Protein AF-0000000086680368 (afdb_homodimer)

Foldseek 3Di:
DPPPPVPVPVPPPPDDDLLQVLLVLLVVLLVLVVVLVVVVCVDPPQVVQVVVQHHDHDGNDPVVVVVVCVLSVLSVCLNVCSNPPPLVVNLVSLQVNLVVVLVVLVVVQVPDDPVCNVVSCVSSVVSNVSSVVSNVSSVPSDPPPPPPPPPPPPPPDD/DPPPPVVVPVVPPPDDDLLQVLLVLLVVLLVLVVVLVVCVCVDPPQVVQVVVQHHDHDGNDPVVVVVVVVLSVLSVVLSVCSNPPDLVVNLVSLQVNLVVVLVVLVVVQVPDDPVCNVVSCVSSVVSNVSSVVSNVSSVPSDPPPPPPPPPPPPPVDD

Secondary structure (DSSP, 8-state):
---------S-------HHHHHHHHHHHHHHHHHHHHHHHTTSTTHHHHHHTTEETTEE--HHHHHHHHHHHHHHHHHHHHHHHS-HHHHHHHHHHHHHHHHHHHHHHHHTS-GGGHHHHHHHHHHHHHHHHHHHHHHHTS-----------------/---------TT------HHHHHHHHHHHHHHHHHHHHHHHTTSTTHHHHHHTTEETTEE--HHHHHHHHHHHHHHHHHHHHHHHS-HHHHHHHHHHHHHHHHHHHHHHHHTS-GGGHHHHHHHHHHHHHHHHHHHHHHHSS-----------------

InterPro domains:
  IPR046289 Protein of unknown function DUF6326 [PF19851] (22-133)

Radius of gyration: 25.2 Å; Cα contacts (8 Å, |Δi|>4): 256; chains: 2; bounding box: 55×84×65 Å

pLDDT: mean 82.51, std 19.31, range [29.98, 98.31]

Nearest PDB structures (foldseek):
  8e0m-assembly4_L  TM=6.093E-01  e=6.610E+00  synthetic construct
  6b2z-assembly1_a  TM=3.123E-01  e=4.628E+00  Saccharomyces cerevisiae S288C
  8e0m-assembly4_L  TM=6.073E-01  e=6.291E+00  synthetic construct
  6b2z-assembly1_a  TM=3.124E-01  e=3.387E+00  Saccharomyces cerevisiae S288C

Sequence (316 aa):
MTIRTNTPSLLDNPPIPVQAKLAAAWTSFMFLYIYVDHFHLYKPGVIDNILAGVVFEFDISPTLLTMMLASVAIPALMVMLSMTLPARVNRTTNLVVALLYIPYSVVNAAGASWEWAFFYGLSIGIEVLLLAFILRSAWKWPRTPAVPAGTATTDRRQMTIRTNTPSLLDNPPIPVQAKLAAAWTSFMFLYIYVDHFHLYKPGVIDNILAGVVFEFDISPTLLTMMLASVAIPALMVMLSMTLPARVNRTTNLVVALLYIPYSVVNAAGASWEWAFFYGLSIGIEVLLLAFILRSAWKWPRTPAVPAGTATTDRRQ

Organism: NCBI:txid175570

Structure (mmCIF, N/CA/C/O backbone):
data_AF-0000000086680368-model_v1
#
loop_
_entity.id
_entity.type
_entity.pdbx_description
1 polymer 'Uncharacterized protein'
#
loop_
_atom_site.group_PDB
_atom_site.id
_atom_site.type_symbol
_atom_site.label_atom_id
_atom_site.label_alt_id
_atom_site.label_comp_id
_atom_site.label_asym_id
_atom_site.label_entity_id
_atom_site.label_seq_id
_atom_site.pdbx_PDB_ins_code
_atom_site.Cartn_x
_atom_site.Cartn_y
_atom_site.Cartn_z
_atom_site.occupancy
_atom_site.B_iso_or_equiv
_atom_site.auth_seq_id
_atom_site.auth_comp_id
_atom_site.auth_asym_id
_atom_site.auth_atom_id
_atom_site.pdbx_PDB_model_num
ATOM 1 N N . MET A 1 1 ? 2.867 58.25 -5.352 1 35.72 1 MET A N 1
ATOM 2 C CA . MET A 1 1 ? 3.166 57.219 -4.367 1 35.72 1 MET A CA 1
ATOM 3 C C . MET A 1 1 ? 2.373 55.969 -4.652 1 35.72 1 MET A C 1
ATOM 5 O O . MET A 1 1 ? 1.165 55.906 -4.414 1 35.72 1 MET A O 1
ATOM 9 N N . THR A 1 2 ? 2.584 55.188 -5.754 1 42.09 2 THR A N 1
ATOM 10 C CA . THR A 1 2 ? 1.906 53.969 -6.199 1 42.09 2 THR A CA 1
ATOM 11 C C . THR A 1 2 ? 2.025 52.875 -5.148 1 42.09 2 THR A C 1
ATOM 13 O O . THR A 1 2 ? 3.131 52.5 -4.75 1 42.09 2 THR A O 1
ATOM 16 N N . ILE A 1 3 ? 1.101 52.812 -4.184 1 46.31 3 ILE A N 1
ATOM 17 C CA . ILE A 1 3 ? 1.021 51.688 -3.242 1 46.31 3 ILE A CA 1
ATOM 18 C C . ILE A 1 3 ? 1.234 50.375 -3.982 1 46.31 3 ILE A C 1
ATOM 20 O O . ILE A 1 3 ? 0.458 50.031 -4.875 1 46.31 3 ILE A O 1
ATOM 24 N N . ARG A 1 4 ? 2.426 50.031 -4.34 1 44.75 4 ARG A N 1
ATOM 25 C CA . ARG A 1 4 ? 2.68 48.688 -4.82 1 44.75 4 ARG A CA 1
ATOM 26 C C . ARG A 1 4 ? 2.057 47.656 -3.889 1 44.75 4 ARG A C 1
ATOM 28 O O . ARG A 1 4 ? 2.461 47.531 -2.73 1 44.75 4 ARG A O 1
ATOM 35 N N . THR A 1 5 ? 0.692 47.594 -3.861 1 46.81 5 THR A N 1
ATOM 36 C CA . THR A 1 5 ? 0.116 46.406 -3.213 1 46.81 5 THR A CA 1
ATOM 37 C C . THR A 1 5 ? 0.814 45.156 -3.678 1 46.81 5 THR A C 1
ATOM 39 O O . THR A 1 5 ? 0.773 44.812 -4.863 1 46.81 5 THR A O 1
ATOM 42 N N . ASN A 1 6 ? 2.064 44.969 -3.27 1 43.78 6 ASN A N 1
ATOM 43 C CA . ASN A 1 6 ? 2.664 43.656 -3.496 1 43.78 6 ASN A CA 1
ATOM 44 C C . ASN A 1 6 ? 1.635 42.531 -3.365 1 43.78 6 ASN A C 1
ATOM 46 O O . ASN A 1 6 ? 1.15 42.25 -2.268 1 43.78 6 ASN A O 1
ATOM 50 N N . THR A 1 7 ? 0.602 42.438 -4.238 1 47.25 7 THR A N 1
ATOM 51 C CA . THR A 1 7 ? -0.269 41.281 -4.352 1 47.25 7 THR A CA 1
ATOM 52 C C . THR A 1 7 ? 0.482 40 -3.979 1 47.25 7 THR A C 1
ATOM 54 O O . THR A 1 7 ? 1.534 39.719 -4.547 1 47.25 7 THR A O 1
ATOM 57 N N . PRO A 1 8 ? 0.411 39.625 -2.689 1 48.53 8 PRO A N 1
ATOM 58 C CA . PRO A 1 8 ? 1.03 38.312 -2.463 1 48.53 8 PRO A CA 1
ATOM 59 C C . PRO A 1 8 ? 0.964 37.406 -3.691 1 48.53 8 PRO A C 1
ATOM 61 O O . PRO A 1 8 ? -0.031 37.406 -4.422 1 48.53 8 PRO A O 1
ATOM 64 N N . SER A 1 9 ? 1.826 37.406 -4.582 1 46.41 9 SER A N 1
ATOM 65 C CA . SER A 1 9 ? 1.834 36.438 -5.68 1 46.41 9 SER A CA 1
ATOM 66 C C . SER A 1 9 ? 1.054 35.188 -5.32 1 46.41 9 SER A C 1
ATOM 68 O O . SER A 1 9 ? 1.233 34.625 -4.234 1 46.41 9 SER A O 1
ATOM 70 N N . LEU A 1 10 ? -0.204 35.062 -5.57 1 46.62 10 LEU A N 1
ATOM 71 C CA . LEU A 1 10 ? -1.208 34 -5.434 1 46.62 10 LEU A CA 1
ATOM 72 C C . LEU A 1 10 ? -0.558 32.625 -5.457 1 46.62 10 LEU A C 1
ATOM 74 O O . LEU A 1 10 ? -1.09 31.688 -4.883 1 46.62 10 LEU A O 1
ATOM 78 N N . LEU A 1 11 ? 0.396 32.469 -6.445 1 47.97 11 LEU A N 1
ATOM 79 C CA . LEU A 1 11 ? 0.995 31.156 -6.465 1 47.97 11 LEU A CA 1
ATOM 80 C C . LEU A 1 11 ? 1.809 30.906 -5.199 1 47.97 11 LEU A C 1
ATOM 82 O O . LEU A 1 11 ? 3.041 30.859 -5.246 1 47.97 11 LEU A O 1
ATOM 86 N N . ASP A 1 12 ? 1.795 31.547 -4.184 1 52.09 12 ASP A N 1
ATOM 87 C CA . ASP A 1 12 ? 2.465 31.328 -2.906 1 52.09 12 ASP A CA 1
ATOM 88 C C . ASP A 1 12 ? 2.396 29.859 -2.504 1 52.09 12 ASP A C 1
ATOM 90 O O . ASP A 1 12 ? 1.308 29.312 -2.299 1 52.09 12 ASP A O 1
ATOM 94 N N . ASN A 1 13 ? 3.158 28.891 -3.25 1 59.72 13 ASN A N 1
ATOM 95 C CA . ASN A 1 13 ? 3.33 27.469 -3.029 1 59.72 13 ASN A CA 1
ATOM 96 C C . ASN A 1 13 ? 3.695 27.156 -1.579 1 59.72 13 ASN A C 1
ATOM 98 O O . ASN A 1 13 ? 4.852 27.312 -1.181 1 59.72 13 ASN A O 1
ATOM 102 N N . PRO A 1 14 ? 2.646 27.109 -0.687 1 67.81 14 PRO A N 1
ATOM 103 C CA . PRO A 1 14 ? 3.008 26.703 0.675 1 67.81 14 PRO A CA 1
ATOM 104 C C . PRO A 1 14 ? 3.973 25.531 0.705 1 67.81 14 PRO A C 1
ATOM 106 O O . PRO A 1 14 ? 3.939 24.672 -0.186 1 67.81 14 PRO A O 1
ATOM 109 N N . PRO A 1 15 ? 5.02 25.75 1.469 1 79.62 15 PRO A N 1
ATOM 110 C CA . PRO A 1 15 ? 5.961 24.641 1.57 1 79.62 15 PRO A CA 1
ATOM 111 C C . PRO A 1 15 ? 5.27 23.297 1.806 1 79.62 15 PRO A C 1
ATOM 113 O O . PRO A 1 15 ? 4.242 23.234 2.488 1 79.62 15 PRO A O 1
ATOM 116 N N . ILE A 1 16 ? 5.723 22.328 1.061 1 85.5 16 ILE A N 1
ATOM 117 C CA . ILE A 1 16 ? 5.191 20.969 1.205 1 85.5 16 ILE A CA 1
ATOM 118 C C . ILE A 1 16 ? 5.727 20.344 2.49 1 85.5 16 ILE A C 1
ATOM 120 O O . ILE A 1 16 ? 6.938 20.312 2.713 1 85.5 16 ILE A O 1
ATOM 124 N N . PRO A 1 17 ? 4.848 19.906 3.346 1 89.94 17 PRO A N 1
ATOM 125 C CA . PRO A 1 17 ? 5.305 19.25 4.57 1 89.94 17 PRO A CA 1
ATOM 126 C C . PRO A 1 17 ? 6.191 18.031 4.285 1 89.94 17 PRO A C 1
ATOM 128 O O . PRO A 1 17 ? 5.977 17.328 3.301 1 89.94 17 PRO A O 1
ATOM 131 N N . VAL A 1 18 ? 7.203 17.781 5.137 1 91.5 18 VAL A N 1
ATOM 132 C CA . VAL A 1 18 ? 8.117 16.656 4.988 1 91.5 18 VAL A CA 1
ATOM 133 C C . VAL A 1 18 ? 7.324 15.352 4.977 1 91.5 18 VAL A C 1
ATOM 135 O O . VAL A 1 18 ? 7.664 14.414 4.246 1 91.5 18 VAL A O 1
ATOM 138 N N . GLN A 1 19 ? 6.223 15.195 5.727 1 93.81 19 GLN A N 1
ATOM 139 C CA . GLN A 1 19 ? 5.367 14.023 5.789 1 93.81 19 GLN A CA 1
ATOM 140 C C . GLN A 1 19 ? 4.805 13.672 4.414 1 93.81 19 GLN A C 1
ATOM 142 O O . GLN A 1 19 ? 4.762 12.5 4.031 1 93.81 19 GLN A O 1
ATOM 147 N N . ALA A 1 20 ? 4.398 14.727 3.711 1 92.94 20 ALA A N 1
ATOM 148 C CA . ALA A 1 20 ? 3.848 14.523 2.375 1 92.94 20 ALA A CA 1
ATOM 149 C C . ALA A 1 20 ? 4.926 14.047 1.403 1 92.94 20 ALA A C 1
ATOM 151 O O . ALA A 1 20 ? 4.668 13.211 0.536 1 92.94 20 ALA A O 1
ATOM 152 N N . LYS A 1 21 ? 6.094 14.594 1.562 1 94.25 21 LYS A N 1
ATOM 153 C CA . LYS A 1 21 ? 7.211 14.164 0.725 1 94.25 21 LYS A CA 1
ATOM 154 C C . LYS A 1 21 ? 7.551 12.703 0.974 1 94.25 21 LYS A C 1
ATOM 156 O O . LYS A 1 21 ? 7.766 11.938 0.029 1 94.25 21 LYS A O 1
ATOM 161 N N . LEU A 1 22 ? 7.566 12.367 2.236 1 96.38 22 LEU A N 1
ATOM 162 C CA . LEU A 1 22 ? 7.875 10.992 2.604 1 96.38 22 LEU A CA 1
ATOM 163 C C . LEU A 1 22 ? 6.793 10.039 2.096 1 96.38 22 LEU A C 1
ATOM 165 O O . LEU A 1 22 ? 7.102 8.992 1.521 1 96.38 22 LEU A O 1
ATOM 169 N N . ALA A 1 23 ? 5.531 10.406 2.281 1 96.69 23 ALA A N 1
ATOM 170 C CA . ALA A 1 23 ? 4.422 9.586 1.797 1 96.69 23 ALA A CA 1
ATOM 171 C C . ALA A 1 23 ? 4.496 9.406 0.283 1 96.69 23 ALA A C 1
ATOM 173 O O . ALA A 1 23 ? 4.281 8.305 -0.227 1 96.69 23 ALA A O 1
ATOM 174 N N . ALA A 1 24 ? 4.836 10.461 -0.408 1 96.56 24 ALA A N 1
ATOM 175 C CA . ALA A 1 24 ? 4.945 10.406 -1.863 1 96.56 24 ALA A CA 1
ATOM 176 C C . ALA A 1 24 ? 6.102 9.508 -2.289 1 96.56 24 ALA A C 1
ATOM 178 O O . ALA A 1 24 ? 5.988 8.758 -3.264 1 96.56 24 ALA A O 1
ATOM 179 N N . ALA A 1 25 ? 7.16 9.602 -1.567 1 97.31 25 ALA A N 1
ATOM 180 C CA . ALA A 1 25 ? 8.32 8.773 -1.884 1 97.31 25 ALA A CA 1
ATOM 181 C C . ALA A 1 25 ? 8.008 7.293 -1.69 1 97.31 25 ALA A C 1
ATOM 183 O O . ALA A 1 25 ? 8.336 6.465 -2.547 1 97.31 25 ALA A O 1
ATOM 184 N N . TRP A 1 26 ? 7.406 6.965 -0.574 1 97.94 26 TRP A N 1
ATOM 185 C CA . TRP A 1 26 ? 7.008 5.582 -0.341 1 97.94 26 TRP A CA 1
ATOM 186 C C . TRP A 1 26 ? 6.008 5.117 -1.395 1 97.94 26 TRP A C 1
ATOM 188 O O . TRP A 1 26 ? 6.027 3.955 -1.808 1 97.94 26 TRP A O 1
ATOM 198 N N . THR A 1 27 ? 5.105 6.008 -1.792 1 97.75 27 THR A N 1
ATOM 199 C CA . THR A 1 27 ? 4.152 5.676 -2.846 1 97.75 27 THR A CA 1
ATOM 200 C C . THR A 1 27 ? 4.879 5.344 -4.145 1 97.75 27 THR A C 1
ATOM 202 O O . THR A 1 27 ? 4.578 4.34 -4.793 1 97.75 27 THR A O 1
ATOM 205 N N . SER A 1 28 ? 5.809 6.152 -4.496 1 97.44 28 SER A N 1
ATOM 206 C CA . SER A 1 28 ? 6.609 5.895 -5.688 1 97.44 28 SER A CA 1
ATOM 207 C C . SER A 1 28 ? 7.355 4.57 -5.574 1 97.44 28 SER A C 1
ATOM 209 O O . SER A 1 28 ? 7.395 3.789 -6.531 1 97.44 28 SER A O 1
ATOM 211 N N . PHE A 1 29 ? 7.941 4.379 -4.426 1 97.19 29 PHE A N 1
ATOM 212 C CA . PHE A 1 29 ? 8.664 3.139 -4.16 1 97.19 29 PHE A CA 1
ATOM 213 C C . PHE A 1 29 ? 7.758 1.93 -4.379 1 97.19 29 PHE A C 1
ATOM 215 O O . PHE A 1 29 ? 8.148 0.969 -5.043 1 97.19 29 PHE A O 1
ATOM 222 N N . MET A 1 30 ? 6.539 1.979 -3.926 1 97.44 30 MET A N 1
ATOM 223 C CA . MET A 1 30 ? 5.605 0.858 -4.016 1 97.44 30 MET A CA 1
ATOM 224 C C . MET A 1 30 ? 5.164 0.631 -5.457 1 97.44 30 MET A C 1
ATOM 226 O O . MET A 1 30 ? 5.012 -0.513 -5.891 1 97.44 30 MET A O 1
ATOM 230 N N . PHE A 1 31 ? 4.918 1.724 -6.199 1 95.81 31 PHE A N 1
ATOM 231 C CA . PHE A 1 31 ? 4.562 1.562 -7.605 1 95.81 31 PHE A CA 1
ATOM 232 C C . PHE A 1 31 ? 5.672 0.846 -8.367 1 95.81 31 PHE A C 1
ATOM 234 O O . PHE A 1 31 ? 5.402 -0.058 -9.164 1 95.81 31 PHE A O 1
ATOM 241 N N . LEU A 1 32 ? 6.871 1.297 -8.117 1 94.25 32 LEU A N 1
ATOM 242 C CA . LEU A 1 32 ? 8 0.658 -8.789 1 94.25 32 LEU A CA 1
ATOM 243 C C . LEU A 1 32 ? 8.117 -0.805 -8.375 1 94.25 32 LEU A C 1
ATOM 245 O O . LEU A 1 32 ? 8.312 -1.681 -9.219 1 94.25 32 LEU A O 1
ATOM 249 N N . TYR A 1 33 ? 7.957 -1.073 -7.047 1 94.44 33 TYR A N 1
ATOM 250 C CA . TYR A 1 33 ? 8.07 -2.424 -6.504 1 94.44 33 TYR A CA 1
ATOM 251 C C . TYR A 1 33 ? 7.027 -3.348 -7.121 1 94.44 33 TYR A C 1
ATOM 253 O O . TYR A 1 33 ? 7.344 -4.469 -7.523 1 94.44 33 TYR A O 1
ATOM 261 N N . ILE A 1 34 ? 5.867 -2.871 -7.285 1 94.69 34 ILE A N 1
ATOM 262 C CA . ILE A 1 34 ? 4.773 -3.639 -7.867 1 94.69 34 ILE A CA 1
ATOM 263 C C . ILE A 1 34 ? 5.09 -3.961 -9.328 1 94.69 34 ILE A C 1
ATOM 265 O O . ILE A 1 34 ? 4.91 -5.098 -9.773 1 94.69 34 ILE A O 1
ATOM 269 N N . TYR A 1 35 ? 5.609 -3.014 -10.07 1 93.06 35 TYR A N 1
ATOM 270 C CA . TYR A 1 35 ? 5.895 -3.225 -11.484 1 93.06 35 TYR A CA 1
ATOM 271 C C . TYR A 1 35 ? 7.074 -4.168 -11.664 1 93.06 35 TYR A C 1
ATOM 273 O O . TYR A 1 35 ? 7.094 -4.977 -12.602 1 93.06 35 TYR A O 1
ATOM 281 N N . VAL A 1 36 ? 7.98 -4.047 -10.836 1 91.19 36 VAL A N 1
ATOM 282 C CA . VAL A 1 36 ? 9.125 -4.953 -10.922 1 91.19 36 VAL A CA 1
ATOM 283 C C . VAL A 1 36 ? 8.664 -6.391 -10.688 1 91.19 36 VAL A C 1
ATOM 285 O O . VAL A 1 36 ? 9.055 -7.297 -11.43 1 91.19 36 VAL A O 1
ATOM 288 N N . ASP A 1 37 ? 7.867 -6.637 -9.68 1 91.88 37 ASP A N 1
ATOM 289 C CA . ASP A 1 37 ? 7.336 -7.973 -9.414 1 91.88 37 ASP A CA 1
ATOM 290 C C . ASP A 1 37 ? 6.461 -8.453 -10.562 1 91.88 37 ASP A C 1
ATOM 292 O O . ASP A 1 37 ? 6.469 -9.641 -10.906 1 91.88 37 ASP A O 1
ATOM 296 N N . HIS A 1 38 ? 5.723 -7.551 -11.109 1 92.31 38 HIS A N 1
ATOM 297 C CA . HIS A 1 38 ? 4.879 -7.887 -12.25 1 92.31 38 HIS A CA 1
ATOM 298 C C . HIS A 1 38 ? 5.715 -8.344 -13.438 1 92.31 38 HIS A C 1
ATOM 300 O O . HIS A 1 38 ? 5.449 -9.398 -14.023 1 92.31 38 HIS A O 1
ATOM 306 N N . PHE A 1 39 ? 6.766 -7.609 -13.797 1 90.69 39 PHE A N 1
ATOM 307 C CA . PHE A 1 39 ? 7.598 -7.945 -14.945 1 90.69 39 PHE A CA 1
ATOM 308 C C . PHE A 1 39 ? 8.43 -9.195 -14.664 1 90.69 39 PHE A C 1
ATOM 310 O O . PHE A 1 39 ? 8.781 -9.93 -15.586 1 90.69 39 PHE A O 1
ATOM 317 N N . HIS A 1 40 ? 8.703 -9.422 -13.398 1 88.69 40 HIS A N 1
ATOM 318 C CA . HIS A 1 40 ? 9.422 -10.633 -13.016 1 88.69 40 HIS A CA 1
ATOM 319 C C . HIS A 1 40 ? 8.672 -11.883 -13.461 1 88.69 40 HIS A C 1
ATOM 321 O O . HIS A 1 40 ? 9.289 -12.883 -13.836 1 88.69 40 HIS A O 1
ATOM 327 N N . LEU A 1 41 ? 7.375 -11.82 -13.5 1 89.5 41 LEU A N 1
ATOM 328 C CA . LEU A 1 41 ? 6.551 -12.953 -13.898 1 89.5 41 LEU A CA 1
ATOM 329 C C . LEU A 1 41 ? 6.77 -13.297 -15.375 1 89.5 41 LEU A C 1
ATOM 331 O O . LEU A 1 41 ? 6.531 -14.43 -15.789 1 89.5 41 LEU A O 1
ATOM 335 N N . TYR A 1 42 ? 7.254 -12.352 -16.172 1 90.19 42 TYR A N 1
ATOM 336 C CA . TYR A 1 42 ? 7.449 -12.555 -17.594 1 90.19 42 TYR A CA 1
ATOM 337 C C . TYR A 1 42 ? 8.789 -13.234 -17.875 1 90.19 42 TYR A C 1
ATOM 339 O O . TYR A 1 42 ? 9.055 -13.664 -19 1 90.19 42 TYR A O 1
ATOM 347 N N . LYS A 1 43 ? 9.602 -13.336 -16.922 1 88.5 43 LYS A N 1
ATOM 348 C CA . LYS A 1 43 ? 10.914 -13.945 -17.109 1 88.5 43 LYS A CA 1
ATOM 349 C C . LYS A 1 43 ? 10.781 -15.43 -17.422 1 88.5 43 LYS A C 1
ATOM 351 O O . LYS A 1 43 ? 9.922 -16.109 -16.859 1 88.5 43 LYS A O 1
ATOM 356 N N . PRO A 1 44 ? 11.711 -15.906 -18.219 1 89.44 44 PRO A N 1
ATOM 357 C CA . PRO A 1 44 ? 11.656 -17.328 -18.562 1 89.44 44 PRO A CA 1
ATOM 358 C C . PRO A 1 44 ? 11.797 -18.234 -17.344 1 89.44 44 PRO A C 1
ATOM 360 O O . PRO A 1 44 ? 12.656 -18.016 -16.5 1 89.44 44 PRO A O 1
ATOM 363 N N . GLY A 1 45 ? 10.875 -19.203 -17.219 1 89.25 45 GLY A N 1
ATOM 364 C CA . GLY A 1 45 ? 10.969 -20.219 -16.188 1 89.25 45 GLY A CA 1
ATOM 365 C C . GLY A 1 45 ? 10.195 -19.859 -14.93 1 89.25 45 GLY A C 1
ATOM 366 O O . GLY A 1 45 ? 9.938 -20.719 -14.086 1 89.25 45 GLY A O 1
ATOM 367 N N . VAL A 1 46 ? 9.812 -18.625 -14.828 1 87.81 46 VAL A N 1
ATOM 368 C CA . VAL A 1 46 ? 9.195 -18.172 -13.586 1 87.81 46 VAL A CA 1
ATOM 369 C C . VAL A 1 46 ? 7.812 -18.812 -13.438 1 87.81 46 VAL A C 1
ATOM 371 O O . VAL A 1 46 ? 7.496 -19.391 -12.391 1 87.81 46 VAL A O 1
ATOM 374 N N . ILE A 1 47 ? 7.008 -18.766 -14.43 1 89.56 47 ILE A N 1
ATOM 375 C CA . ILE A 1 47 ? 5.656 -19.312 -14.367 1 89.56 47 ILE A CA 1
ATOM 376 C C . ILE A 1 47 ? 5.719 -20.828 -14.211 1 89.56 47 ILE A C 1
ATOM 378 O O . ILE A 1 47 ? 4.953 -21.406 -13.438 1 89.56 47 ILE A O 1
ATOM 382 N N . ASP A 1 48 ? 6.645 -21.516 -14.922 1 90.56 48 ASP A N 1
ATOM 383 C CA . ASP A 1 48 ? 6.84 -22.953 -14.781 1 90.56 48 ASP A CA 1
ATOM 384 C C . ASP A 1 48 ? 7.195 -23.312 -13.344 1 90.56 48 ASP A C 1
ATOM 386 O O . ASP A 1 48 ? 6.695 -24.312 -12.812 1 90.56 48 ASP A O 1
ATOM 390 N N . ASN A 1 49 ? 8.086 -22.5 -12.781 1 90.25 49 ASN A N 1
ATOM 391 C CA . ASN A 1 49 ? 8.461 -22.719 -11.391 1 90.25 49 ASN A CA 1
ATOM 392 C C . ASN A 1 49 ? 7.273 -22.562 -10.453 1 90.25 49 ASN A C 1
ATOM 394 O O . ASN A 1 49 ? 7.098 -23.359 -9.531 1 90.25 49 ASN A O 1
ATOM 398 N N . ILE A 1 50 ? 6.469 -21.594 -10.68 1 89.5 50 ILE A N 1
ATOM 399 C CA . ILE A 1 50 ? 5.285 -21.375 -9.859 1 89.5 50 ILE A CA 1
ATOM 400 C C . ILE A 1 50 ? 4.336 -22.562 -9.992 1 89.5 50 ILE A C 1
ATOM 402 O O . ILE A 1 50 ? 3.799 -23.047 -8.992 1 89.5 50 ILE A O 1
ATOM 406 N N . LEU A 1 51 ? 4.168 -23.094 -11.203 1 89.31 51 LEU A N 1
ATOM 407 C CA . LEU A 1 51 ? 3.312 -24.25 -11.453 1 89.31 51 LEU A CA 1
ATOM 408 C C . LEU A 1 51 ? 3.855 -25.484 -10.742 1 89.31 51 LEU A C 1
ATOM 410 O O . LEU A 1 51 ? 3.086 -26.328 -10.289 1 89.31 51 LEU A O 1
ATOM 414 N N . ALA A 1 52 ? 5.164 -25.516 -10.602 1 89.69 52 ALA A N 1
ATOM 415 C CA . ALA A 1 52 ? 5.82 -26.625 -9.914 1 89.69 52 ALA A CA 1
ATOM 416 C C . ALA A 1 52 ? 5.84 -26.406 -8.406 1 89.69 52 ALA A C 1
ATOM 418 O O . ALA A 1 52 ? 6.336 -27.25 -7.652 1 89.69 52 ALA A O 1
ATOM 419 N N . GLY A 1 53 ? 5.367 -25.203 -7.957 1 87.88 53 GLY A N 1
ATOM 420 C CA . GLY A 1 53 ? 5.293 -24.891 -6.535 1 87.88 53 GLY A CA 1
ATOM 421 C C . GLY A 1 53 ? 6.57 -24.297 -5.98 1 87.88 53 GLY A C 1
ATOM 422 O O . GLY A 1 53 ? 6.918 -24.531 -4.82 1 87.88 53 GLY A O 1
ATOM 423 N N . VAL A 1 54 ? 7.266 -23.719 -6.875 1 87.94 54 VAL A N 1
ATOM 424 C CA . VAL A 1 54 ? 8.555 -23.172 -6.465 1 87.94 54 VAL A CA 1
ATOM 425 C C . VAL A 1 54 ? 8.617 -21.688 -6.809 1 87.94 54 VAL A C 1
ATOM 427 O O . VAL A 1 54 ? 8.141 -21.266 -7.867 1 87.94 54 VAL A O 1
ATOM 430 N N . VAL A 1 55 ? 9.109 -20.969 -5.84 1 82 55 VAL A N 1
ATOM 431 C CA . VAL A 1 55 ? 9.406 -19.562 -6.062 1 82 55 VAL A CA 1
ATOM 432 C C . VAL A 1 55 ? 10.852 -19.266 -5.668 1 82 55 VAL A C 1
ATOM 434 O O . VAL A 1 55 ? 11.258 -19.531 -4.535 1 82 55 VAL A O 1
ATOM 437 N N . PHE A 1 56 ? 11.539 -18.719 -6.707 1 77.19 56 PHE A N 1
ATOM 438 C CA . PHE A 1 56 ? 12.977 -18.547 -6.547 1 77.19 56 PHE A CA 1
ATOM 439 C C . PHE A 1 56 ? 13.656 -19.875 -6.277 1 77.19 56 PHE A C 1
ATOM 441 O O . PHE A 1 56 ? 13.656 -20.766 -7.133 1 77.19 56 PHE A O 1
ATOM 448 N N . GLU A 1 57 ? 14.078 -20.141 -5.016 1 77.44 57 GLU A N 1
ATOM 449 C CA . GLU A 1 57 ? 14.75 -21.391 -4.656 1 77.44 57 GLU A CA 1
ATOM 450 C C . GLU A 1 57 ? 14.016 -22.094 -3.52 1 77.44 57 GLU A C 1
ATOM 452 O O . GLU A 1 57 ? 14.539 -23.047 -2.941 1 77.44 57 GLU A O 1
ATOM 457 N N . PHE A 1 58 ? 12.766 -21.609 -3.381 1 85.06 58 PHE A N 1
ATOM 458 C CA . PHE A 1 58 ? 12.055 -22.141 -2.223 1 85.06 58 PHE A CA 1
ATOM 459 C C . PHE A 1 58 ? 10.742 -22.781 -2.641 1 85.06 58 PHE A C 1
ATOM 461 O O . PHE A 1 58 ? 10.102 -22.328 -3.592 1 85.06 58 PHE A O 1
ATOM 468 N N . ASP A 1 59 ? 10.352 -23.828 -1.864 1 90.81 59 ASP A N 1
ATOM 469 C CA . ASP A 1 59 ? 9.016 -24.375 -2.039 1 90.81 59 ASP A CA 1
ATOM 470 C C . ASP A 1 59 ? 7.945 -23.406 -1.535 1 90.81 59 ASP A C 1
ATOM 472 O O . ASP A 1 59 ? 8.078 -22.828 -0.45 1 90.81 59 ASP A O 1
ATOM 476 N N . ILE A 1 60 ? 6.961 -23.25 -2.326 1 89.62 60 ILE A N 1
ATOM 477 C CA . ILE A 1 60 ? 5.863 -22.359 -1.945 1 89.62 60 ILE A CA 1
ATOM 478 C C . ILE A 1 60 ? 5.148 -22.922 -0.72 1 89.62 60 ILE A C 1
ATOM 480 O O . ILE A 1 60 ? 4.793 -24.109 -0.689 1 89.62 60 ILE A O 1
ATOM 484 N N . SER A 1 61 ? 5.055 -22.125 0.316 1 90.25 61 SER A N 1
ATOM 485 C CA . SER A 1 61 ? 4.379 -22.453 1.565 1 90.25 61 SER A CA 1
ATOM 486 C C . SER A 1 61 ? 3.656 -21.25 2.141 1 90.25 61 SER A C 1
ATOM 488 O O . SER A 1 61 ? 3.963 -20.109 1.782 1 90.25 61 SER A O 1
ATOM 490 N N . PRO A 1 62 ? 2.701 -21.484 2.986 1 89.12 62 PRO A N 1
ATOM 491 C CA . PRO A 1 62 ? 2.025 -20.359 3.633 1 89.12 62 PRO A CA 1
ATOM 492 C C . PRO A 1 62 ? 2.988 -19.438 4.391 1 89.12 62 PRO A C 1
ATOM 494 O O . PRO A 1 62 ? 2.82 -18.219 4.391 1 89.12 62 PRO A O 1
ATOM 497 N N . THR A 1 63 ? 3.924 -20.078 4.965 1 90.56 63 THR A N 1
ATOM 498 C CA . THR A 1 63 ? 4.902 -19.297 5.719 1 90.56 63 THR A CA 1
ATOM 499 C C . THR A 1 63 ? 5.703 -18.391 4.793 1 90.56 63 THR A C 1
ATOM 501 O O . THR A 1 63 ? 5.895 -17.203 5.086 1 90.56 63 THR A O 1
ATOM 504 N N . LEU A 1 64 ? 6.109 -18.953 3.693 1 91.19 64 LEU A N 1
ATOM 505 C CA . LEU A 1 64 ? 6.891 -18.172 2.738 1 91.19 64 LEU A CA 1
ATOM 506 C C . LEU A 1 64 ? 6.078 -17 2.209 1 91.19 64 LEU A C 1
ATOM 508 O O . LEU A 1 64 ? 6.559 -15.867 2.203 1 91.19 64 LEU A O 1
ATOM 512 N N . LEU A 1 65 ? 4.875 -17.25 1.789 1 92 65 LEU A N 1
ATOM 513 C CA . LEU A 1 65 ? 4.035 -16.188 1.235 1 92 65 LEU A CA 1
ATOM 514 C C . LEU A 1 65 ? 3.695 -15.156 2.301 1 92 65 LEU A C 1
ATOM 516 O O . LEU A 1 65 ? 3.588 -13.961 2.002 1 92 65 LEU A O 1
ATOM 520 N N . THR A 1 66 ? 3.561 -15.586 3.547 1 92.44 66 THR A N 1
ATOM 521 C CA . THR A 1 66 ? 3.299 -14.664 4.645 1 92.44 66 THR A CA 1
ATOM 522 C C . THR A 1 66 ? 4.492 -13.734 4.863 1 92.44 66 THR A C 1
ATOM 524 O O . THR A 1 66 ? 4.324 -12.531 5.059 1 92.44 66 THR A O 1
ATOM 527 N N . MET A 1 67 ? 5.633 -14.297 4.777 1 92.62 67 MET A N 1
ATOM 528 C CA . MET A 1 67 ? 6.84 -13.492 4.949 1 92.62 67 MET A CA 1
ATOM 529 C C . MET A 1 67 ? 6.996 -12.5 3.803 1 92.62 67 MET A C 1
ATOM 531 O O . MET A 1 67 ? 7.414 -11.359 4.012 1 92.62 67 MET A O 1
ATOM 535 N N . MET A 1 68 ? 6.695 -12.906 2.609 1 92.69 68 MET A N 1
ATOM 536 C CA . MET A 1 68 ? 6.758 -12.016 1.452 1 92.69 68 MET A CA 1
ATOM 537 C C . MET A 1 68 ? 5.746 -10.883 1.582 1 92.69 68 MET A C 1
ATOM 539 O O . MET A 1 68 ? 6.07 -9.727 1.326 1 92.69 68 MET A O 1
ATOM 543 N N . LEU A 1 69 ? 4.598 -11.281 2.055 1 94 69 LEU A N 1
ATOM 544 C CA . LEU A 1 69 ? 3.564 -10.266 2.256 1 94 69 LEU A CA 1
ATOM 545 C C . LEU A 1 69 ? 3.979 -9.281 3.344 1 94 69 LEU A C 1
ATOM 547 O O . LEU A 1 69 ? 3.797 -8.07 3.191 1 94 69 LEU A O 1
ATOM 551 N N . ALA A 1 70 ? 4.48 -9.789 4.414 1 94.12 70 ALA A N 1
ATOM 552 C CA . ALA A 1 70 ? 4.938 -8.93 5.508 1 94.12 70 ALA A CA 1
ATOM 553 C C . ALA A 1 70 ? 5.992 -7.941 5.023 1 94.12 70 ALA A C 1
ATOM 555 O O . ALA A 1 70 ? 5.992 -6.777 5.426 1 94.12 70 ALA A O 1
ATOM 556 N N . SER A 1 71 ? 6.832 -8.422 4.176 1 93.75 71 SER A N 1
ATOM 557 C CA . SER A 1 71 ? 7.922 -7.594 3.672 1 93.75 71 SER A CA 1
ATOM 558 C C . SER A 1 71 ? 7.387 -6.406 2.879 1 93.75 71 SER A C 1
ATOM 560 O O . SER A 1 71 ? 7.918 -5.297 2.977 1 93.75 71 SER A O 1
ATOM 562 N N . VAL A 1 72 ? 6.297 -6.609 2.115 1 95 72 VAL A N 1
ATOM 563 C CA . VAL A 1 72 ? 5.793 -5.527 1.273 1 95 72 VAL A CA 1
ATOM 564 C C . VAL A 1 72 ? 4.777 -4.695 2.053 1 95 72 VAL A C 1
ATOM 566 O O . VAL A 1 72 ? 4.477 -3.561 1.676 1 95 72 VAL A O 1
ATOM 569 N N . ALA A 1 73 ? 4.246 -5.266 3.143 1 96.38 73 ALA A N 1
ATOM 570 C CA . ALA A 1 73 ? 3.271 -4.547 3.963 1 96.38 73 ALA A CA 1
ATOM 571 C C . ALA A 1 73 ? 3.914 -3.35 4.652 1 96.38 73 ALA A C 1
ATOM 573 O O . ALA A 1 73 ? 3.27 -2.318 4.848 1 96.38 73 ALA A O 1
ATOM 574 N N . ILE A 1 74 ? 5.141 -3.451 4.941 1 96.81 74 ILE A N 1
ATOM 575 C CA . ILE A 1 74 ? 5.832 -2.41 5.691 1 96.81 74 ILE A CA 1
ATOM 576 C C . ILE A 1 74 ? 5.895 -1.13 4.863 1 96.81 74 ILE A C 1
ATOM 578 O O . ILE A 1 74 ? 5.352 -0.097 5.266 1 96.81 74 ILE A O 1
ATOM 582 N N . PRO A 1 75 ? 6.465 -1.207 3.684 1 97.12 75 PRO A N 1
ATOM 583 C CA . PRO A 1 75 ? 6.473 0.028 2.896 1 97.12 75 PRO A CA 1
ATOM 584 C C . PRO A 1 75 ? 5.07 0.484 2.5 1 97.12 75 PRO A C 1
ATOM 586 O O . PRO A 1 75 ? 4.828 1.685 2.348 1 97.12 75 PRO A O 1
ATOM 589 N N . ALA A 1 76 ? 4.16 -0.417 2.289 1 97.38 76 ALA A N 1
ATOM 590 C CA . ALA A 1 76 ? 2.777 -0.04 1.997 1 97.38 76 ALA A CA 1
ATOM 591 C C . ALA A 1 76 ? 2.189 0.805 3.125 1 97.38 76 ALA A C 1
ATOM 593 O O . ALA A 1 76 ? 1.564 1.837 2.873 1 97.38 76 ALA A O 1
ATOM 594 N N . LEU A 1 77 ? 2.451 0.426 4.348 1 97.88 77 LEU A N 1
ATOM 595 C CA . LEU A 1 77 ? 1.923 1.121 5.516 1 97.88 77 LEU A CA 1
ATOM 596 C C . LEU A 1 77 ? 2.66 2.436 5.746 1 97.88 77 LEU A C 1
ATOM 598 O O . LEU A 1 77 ? 2.119 3.357 6.359 1 97.88 77 LEU A O 1
ATOM 602 N N . MET A 1 78 ? 3.883 2.467 5.289 1 98 78 MET A N 1
ATOM 603 C CA . MET A 1 78 ? 4.68 3.67 5.52 1 98 78 MET A CA 1
ATOM 604 C C . MET A 1 78 ? 4.055 4.875 4.828 1 98 78 MET A C 1
ATOM 606 O O . MET A 1 78 ? 4.262 6.016 5.25 1 98 78 MET A O 1
ATOM 610 N N . VAL A 1 79 ? 3.24 4.668 3.764 1 97.38 79 VAL A N 1
ATOM 611 C CA . VAL A 1 79 ? 2.553 5.766 3.092 1 97.38 79 VAL A CA 1
ATOM 612 C C . VAL A 1 79 ? 1.634 6.48 4.082 1 97.38 79 VAL A C 1
ATOM 614 O O . VAL A 1 79 ? 1.762 7.688 4.293 1 97.38 79 VAL A O 1
ATOM 617 N N . MET A 1 80 ? 0.861 5.742 4.75 1 96.75 80 MET A N 1
ATOM 618 C CA . MET A 1 80 ? -0.058 6.316 5.727 1 96.75 80 MET A CA 1
ATOM 619 C C . MET A 1 80 ? 0.685 6.742 6.988 1 96.75 80 MET A C 1
ATOM 621 O O . MET A 1 80 ? 0.407 7.801 7.555 1 96.75 80 MET A O 1
ATOM 625 N N . LEU A 1 81 ? 1.619 5.93 7.465 1 96.62 81 LEU A N 1
ATOM 626 C CA . LEU A 1 81 ? 2.328 6.215 8.711 1 96.62 81 LEU A CA 1
ATOM 627 C C . LEU A 1 81 ? 3.133 7.504 8.594 1 96.62 81 LEU A C 1
ATOM 629 O O . LEU A 1 81 ? 3.244 8.258 9.562 1 96.62 81 LEU A O 1
ATOM 633 N N . SER A 1 82 ? 3.678 7.797 7.445 1 95.94 82 SER A N 1
ATOM 634 C CA . SER A 1 82 ? 4.441 9.023 7.227 1 95.94 82 SER A CA 1
ATOM 635 C C . SER A 1 82 ? 3.57 10.258 7.418 1 95.94 82 SER A C 1
ATOM 637 O O . SER A 1 82 ? 4.066 11.32 7.797 1 95.94 82 SER A O 1
ATOM 639 N N . MET A 1 83 ? 2.279 10.047 7.215 1 94.75 83 MET A N 1
ATOM 640 C CA . MET A 1 83 ? 1.357 11.18 7.285 1 94.75 83 MET A CA 1
ATOM 641 C C . MET A 1 83 ? 0.729 11.281 8.672 1 94.75 83 MET A C 1
ATOM 643 O O . MET A 1 83 ? 0.122 12.297 9.008 1 94.75 83 MET A O 1
ATOM 647 N N . THR A 1 84 ? 0.894 10.258 9.477 1 93.31 84 THR A N 1
ATOM 648 C CA . THR A 1 84 ? 0.045 10.211 10.656 1 93.31 84 THR A CA 1
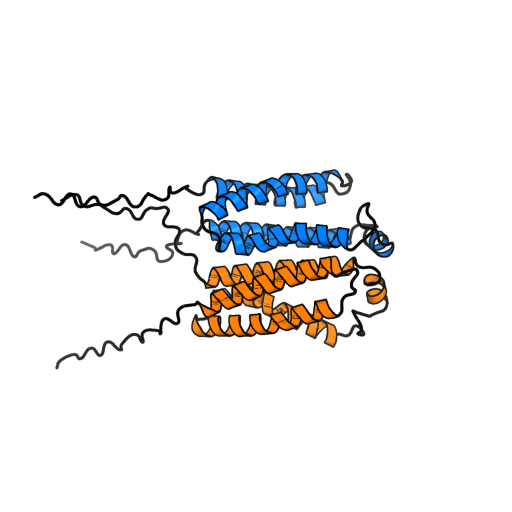ATOM 649 C C . THR A 1 84 ? 0.89 10.148 11.93 1 93.31 84 THR A C 1
ATOM 651 O O . THR A 1 84 ? 0.425 10.508 13.008 1 93.31 84 THR A O 1
ATOM 654 N N . LEU A 1 85 ? 2.074 9.719 11.836 1 93.19 85 LEU A N 1
ATOM 655 C CA . LEU A 1 85 ? 2.922 9.578 13.016 1 93.19 85 LEU A CA 1
ATOM 656 C C . LEU A 1 85 ? 3.408 10.945 13.5 1 93.19 85 LEU A C 1
ATOM 658 O O . LEU A 1 85 ? 3.617 11.852 12.703 1 93.19 85 LEU A O 1
ATOM 662 N N . PRO A 1 86 ? 3.598 11.078 14.883 1 90.88 86 PRO A N 1
ATOM 663 C CA . PRO A 1 86 ? 4.258 12.281 15.391 1 90.88 86 PRO A CA 1
ATOM 664 C C . PRO A 1 86 ? 5.68 12.445 14.852 1 90.88 86 PRO A C 1
ATOM 666 O O . PRO A 1 86 ? 6.344 11.453 14.547 1 90.88 86 PRO A O 1
ATOM 669 N N . ALA A 1 87 ? 6.133 13.523 14.789 1 89.31 87 ALA A N 1
ATOM 670 C CA . ALA A 1 87 ? 7.359 13.914 14.086 1 89.31 87 ALA A CA 1
ATOM 671 C C . ALA A 1 87 ? 8.539 13.062 14.547 1 89.31 87 ALA A C 1
ATOM 673 O O . ALA A 1 87 ? 9.289 12.531 13.727 1 89.31 87 ALA A O 1
ATOM 674 N N . ARG A 1 88 ? 8.727 12.867 15.867 1 89.81 88 ARG A N 1
ATOM 675 C CA . ARG A 1 88 ? 9.883 12.148 16.391 1 89.81 88 ARG A CA 1
ATOM 676 C C . ARG A 1 88 ? 9.852 10.68 15.984 1 89.81 88 ARG A C 1
ATOM 678 O O . ARG A 1 88 ? 10.859 10.133 15.523 1 89.81 88 ARG A O 1
ATOM 685 N N . VAL A 1 89 ? 8.703 10.109 16.156 1 94.19 89 VAL A N 1
ATOM 686 C CA . VAL A 1 89 ? 8.539 8.703 15.82 1 94.19 89 VAL A CA 1
ATOM 687 C C . VAL A 1 89 ? 8.602 8.531 14.305 1 94.19 89 VAL A C 1
ATOM 689 O O . VAL A 1 89 ? 9.172 7.562 13.805 1 94.19 89 VAL A O 1
ATOM 692 N N . ASN A 1 90 ? 8.023 9.461 13.609 1 95.12 90 ASN A N 1
ATOM 693 C CA . ASN A 1 90 ? 8 9.453 12.156 1 95.12 90 ASN A CA 1
ATOM 694 C C . ASN A 1 90 ? 9.406 9.484 11.57 1 95.12 90 ASN A C 1
ATOM 696 O O . ASN A 1 90 ? 9.75 8.672 10.711 1 95.12 90 ASN A O 1
ATOM 700 N N . ARG A 1 91 ? 10.203 10.359 12.078 1 94.56 91 ARG A N 1
ATOM 701 C CA . ARG A 1 91 ? 11.594 10.484 11.633 1 94.56 91 ARG A CA 1
ATOM 702 C C . ARG A 1 91 ? 12.352 9.18 11.844 1 94.56 91 ARG A C 1
ATOM 704 O O . ARG A 1 91 ? 12.977 8.664 10.914 1 94.56 91 ARG A O 1
ATOM 711 N N . THR A 1 92 ? 12.281 8.664 13.023 1 95.81 92 THR A N 1
ATOM 712 C CA . THR A 1 92 ? 13.016 7.449 13.359 1 95.81 92 THR A CA 1
ATOM 713 C C . THR A 1 92 ? 12.523 6.266 12.531 1 95.81 92 THR A C 1
ATOM 715 O O . THR A 1 92 ? 13.32 5.477 12.023 1 95.81 92 THR A O 1
ATOM 718 N N . THR A 1 93 ? 11.188 6.16 12.398 1 96.94 93 THR A N 1
ATOM 719 C CA . THR A 1 93 ? 10.609 5.047 11.656 1 96.94 93 THR A CA 1
ATOM 720 C C . THR A 1 93 ? 11.047 5.086 10.195 1 96.94 93 THR A C 1
ATOM 722 O O . THR A 1 93 ? 11.438 4.062 9.633 1 96.94 93 THR A O 1
ATOM 725 N N . ASN A 1 94 ? 11 6.23 9.617 1 97.56 94 ASN A N 1
ATOM 726 C CA . ASN A 1 94 ? 11.422 6.359 8.227 1 97.56 94 ASN A CA 1
ATOM 727 C C . ASN A 1 94 ? 12.906 6.051 8.055 1 97.56 94 ASN A C 1
ATOM 729 O O . ASN A 1 94 ? 13.312 5.406 7.086 1 97.56 94 ASN A O 1
ATOM 733 N N . LEU A 1 95 ? 13.727 6.445 8.977 1 97 95 LEU A N 1
ATOM 734 C CA . LEU A 1 95 ? 15.156 6.164 8.914 1 97 95 LEU A CA 1
ATOM 735 C C . LEU A 1 95 ? 15.422 4.664 9.016 1 97 95 LEU A C 1
ATOM 737 O O . LEU A 1 95 ? 16.172 4.105 8.211 1 97 95 LEU A O 1
ATOM 741 N N . VAL A 1 96 ? 14.781 4.055 9.93 1 97.19 96 VAL A N 1
ATOM 742 C CA . VAL A 1 96 ? 15.008 2.637 10.188 1 97.19 96 VAL A CA 1
ATOM 743 C C . VAL A 1 96 ? 14.492 1.806 9.016 1 97.19 96 VAL A C 1
ATOM 745 O O . VAL A 1 96 ? 15.211 0.946 8.492 1 97.19 96 VAL A O 1
ATOM 748 N N . VAL A 1 97 ? 13.266 2.043 8.586 1 97.56 97 VAL A N 1
ATOM 749 C CA . VAL A 1 97 ? 12.656 1.238 7.531 1 97.56 97 VAL A CA 1
ATOM 750 C C . VAL A 1 97 ? 13.414 1.433 6.223 1 97.56 97 VAL A C 1
ATOM 752 O O . VAL A 1 97 ? 13.727 0.463 5.527 1 97.56 97 VAL A O 1
ATOM 755 N N . ALA A 1 98 ? 13.766 2.668 5.922 1 97.5 98 ALA A N 1
ATOM 756 C CA . ALA A 1 98 ? 14.5 2.926 4.688 1 97.5 98 ALA A CA 1
ATOM 757 C C . ALA A 1 98 ? 15.867 2.256 4.711 1 97.5 98 ALA A C 1
ATOM 759 O O . ALA A 1 98 ? 16.281 1.652 3.719 1 97.5 98 ALA A O 1
ATOM 760 N N . LEU A 1 99 ? 16.516 2.312 5.812 1 96.19 99 LEU A N 1
ATOM 761 C CA . LEU A 1 99 ? 17.844 1.719 5.934 1 96.19 99 LEU A CA 1
ATOM 762 C C . LEU A 1 99 ? 17.781 0.203 5.777 1 96.19 99 LEU A C 1
ATOM 764 O O . LEU A 1 99 ? 18.672 -0.405 5.184 1 96.19 99 LEU A O 1
ATOM 768 N N . LEU A 1 100 ? 16.734 -0.352 6.289 1 95.44 100 LEU A N 1
ATOM 769 C CA . LEU A 1 100 ? 16.594 -1.802 6.223 1 95.44 100 LEU A CA 1
ATOM 770 C C . LEU A 1 100 ? 16.297 -2.254 4.793 1 95.44 100 LEU A C 1
ATOM 772 O O . LEU A 1 100 ? 16.719 -3.342 4.387 1 95.44 100 LEU A O 1
ATOM 776 N N . TYR A 1 101 ? 15.68 -1.435 4.027 1 96 101 TYR A N 1
ATOM 777 C CA . TYR A 1 101 ? 15.258 -1.847 2.695 1 96 101 TYR A CA 1
ATOM 778 C C . TYR A 1 101 ? 16.391 -1.647 1.684 1 96 101 TYR A C 1
ATOM 780 O O . TYR A 1 101 ? 16.328 -2.176 0.571 1 96 101 TYR A O 1
ATOM 788 N N . ILE A 1 102 ? 17.422 -0.909 2.02 1 94 102 ILE A N 1
ATOM 789 C CA . ILE A 1 102 ? 18.547 -0.733 1.101 1 94 102 ILE A CA 1
ATOM 790 C C . ILE A 1 102 ? 19.266 -2.066 0.903 1 94 102 ILE A C 1
ATOM 792 O O . ILE A 1 102 ? 19.375 -2.559 -0.222 1 94 102 ILE A O 1
ATOM 796 N N . PRO A 1 103 ? 19.688 -2.758 1.96 1 92.06 103 PRO A N 1
ATOM 797 C CA . PRO A 1 103 ? 20.328 -4.055 1.736 1 92.06 103 PRO A CA 1
ATOM 798 C C . PRO A 1 103 ? 19.359 -5.094 1.161 1 92.06 103 PRO A C 1
ATOM 800 O O . PRO A 1 103 ? 19.781 -5.965 0.389 1 92.06 103 PRO A O 1
ATOM 803 N N . TYR A 1 104 ? 18.156 -5.055 1.555 1 89.88 104 TYR A N 1
ATOM 804 C CA . TYR A 1 104 ? 17.156 -5.957 1.009 1 89.88 104 TYR A CA 1
ATOM 805 C C . TYR A 1 104 ? 17.078 -5.836 -0.508 1 89.88 104 TYR A C 1
ATOM 807 O O . TYR A 1 104 ? 17.047 -6.848 -1.217 1 89.88 104 TYR A O 1
ATOM 815 N N . SER A 1 105 ? 17.109 -4.59 -1.012 1 87.62 105 SER A N 1
ATOM 816 C CA . SER A 1 105 ? 17.031 -4.352 -2.449 1 87.62 105 SER A CA 1
ATOM 817 C C . SER A 1 105 ? 18.312 -4.805 -3.148 1 87.62 105 SER A C 1
ATOM 819 O O . SER A 1 105 ? 18.266 -5.395 -4.23 1 87.62 105 SER A O 1
ATOM 821 N N . VAL A 1 106 ? 19.406 -4.664 -2.533 1 85.38 106 VAL A N 1
ATOM 822 C CA . VAL A 1 106 ? 20.688 -4.977 -3.139 1 85.38 106 VAL A CA 1
ATOM 823 C C . VAL A 1 106 ? 20.875 -6.492 -3.209 1 85.38 106 VAL A C 1
ATOM 825 O O . VAL A 1 106 ? 21.375 -7.02 -4.207 1 85.38 106 VAL A O 1
ATOM 828 N N . VAL A 1 107 ? 20.438 -7.199 -2.225 1 83.38 107 VAL A N 1
ATOM 829 C CA . VAL A 1 107 ? 20.547 -8.656 -2.191 1 83.38 107 VAL A CA 1
ATOM 830 C C . VAL A 1 107 ? 19.688 -9.266 -3.301 1 83.38 107 VAL A C 1
ATOM 832 O O . VAL A 1 107 ? 20.078 -10.242 -3.932 1 83.38 107 VAL A O 1
ATOM 835 N N . ASN A 1 108 ? 18.547 -8.727 -3.547 1 77.25 108 ASN A N 1
ATOM 836 C CA . ASN A 1 108 ? 17.688 -9.195 -4.621 1 77.25 108 ASN A CA 1
ATOM 837 C C . ASN A 1 108 ? 18.359 -9.062 -5.984 1 77.25 108 ASN A C 1
ATOM 839 O O . ASN A 1 108 ? 18.156 -9.898 -6.863 1 77.25 108 ASN A O 1
ATOM 843 N N . ALA A 1 109 ? 19.188 -8.094 -6.137 1 74.88 109 ALA A N 1
ATOM 844 C CA . ALA A 1 109 ? 19.906 -7.867 -7.395 1 74.88 109 ALA A CA 1
ATOM 845 C C . ALA A 1 109 ? 21.094 -8.797 -7.527 1 74.88 109 ALA A C 1
ATOM 847 O O . ALA A 1 109 ? 21.438 -9.234 -8.633 1 74.88 109 ALA A O 1
ATOM 848 N N . ALA A 1 110 ? 21.719 -9.086 -6.434 1 72.38 110 ALA A N 1
ATOM 849 C CA . ALA A 1 110 ? 22.938 -9.898 -6.441 1 72.38 110 ALA A CA 1
ATOM 850 C C . ALA A 1 110 ? 22.625 -11.328 -6.871 1 72.38 110 ALA A C 1
ATOM 852 O O . ALA A 1 110 ? 23.484 -12.008 -7.441 1 72.38 110 ALA A O 1
ATOM 853 N N . GLY A 1 111 ? 21.469 -11.688 -6.684 1 67.75 111 GLY A N 1
ATOM 854 C CA . GLY A 1 111 ? 21.078 -13.039 -7.055 1 67.75 111 GLY A CA 1
ATOM 855 C C . GLY A 1 111 ? 20.641 -13.156 -8.5 1 67.75 111 GLY A C 1
ATOM 856 O O . GLY A 1 111 ? 20.391 -14.266 -8.992 1 67.75 111 GLY A O 1
ATOM 857 N N . ALA A 1 112 ? 20.688 -12.047 -9.18 1 71.12 112 ALA A N 1
ATOM 858 C CA . ALA A 1 112 ? 20.188 -12.062 -10.547 1 71.12 112 ALA A CA 1
ATOM 859 C C . ALA A 1 112 ? 21.312 -12.352 -11.539 1 71.12 112 ALA A C 1
ATOM 861 O O . ALA A 1 112 ? 22.469 -12.031 -11.289 1 71.12 112 ALA A O 1
ATOM 862 N N . SER A 1 113 ? 21.031 -13.062 -12.57 1 76.56 113 SER A N 1
ATOM 863 C CA . SER A 1 113 ? 21.984 -13.367 -13.625 1 76.56 113 SER A CA 1
ATOM 864 C C . SER A 1 113 ? 22.422 -12.102 -14.359 1 76.56 113 SER A C 1
ATOM 866 O O . SER A 1 113 ? 21.703 -11.094 -14.352 1 76.56 113 SER A O 1
ATOM 868 N N . TRP A 1 114 ? 23.531 -12.203 -14.898 1 80.38 114 TRP A N 1
ATOM 869 C CA . TRP A 1 114 ? 24.125 -11.086 -15.625 1 80.38 114 TRP A CA 1
ATOM 870 C C . TRP A 1 114 ? 23.25 -10.68 -16.812 1 80.38 114 TRP A C 1
ATOM 872 O O . TRP A 1 114 ? 23.234 -9.508 -17.188 1 80.38 114 TRP A O 1
ATOM 882 N N . GLU A 1 115 ? 22.484 -11.625 -17.375 1 82.75 115 GLU A N 1
ATOM 883 C CA . GLU A 1 115 ? 21.594 -11.352 -18.5 1 82.75 115 GLU A CA 1
ATOM 884 C C . GLU A 1 115 ? 20.547 -10.312 -18.141 1 82.75 115 GLU A C 1
ATOM 886 O O . GLU A 1 115 ? 20.109 -9.531 -18.984 1 82.75 115 GLU A O 1
ATOM 891 N N . TRP A 1 116 ? 20.234 -10.273 -16.891 1 84.25 116 TRP A N 1
ATOM 892 C CA . TRP A 1 116 ? 19.188 -9.375 -16.422 1 84.25 116 TRP A CA 1
ATOM 893 C C . TRP A 1 116 ? 19.781 -8.203 -15.641 1 84.25 116 TRP A C 1
ATOM 895 O O . TRP A 1 116 ? 19.062 -7.52 -14.906 1 84.25 116 TRP A O 1
ATOM 905 N N . ALA A 1 117 ? 21.031 -7.953 -15.805 1 82.75 117 ALA A N 1
ATOM 906 C CA . ALA A 1 117 ? 21.75 -6.949 -15.031 1 82.75 117 ALA A CA 1
ATOM 907 C C . ALA A 1 117 ? 21.188 -5.555 -15.273 1 82.75 117 ALA A C 1
ATOM 909 O O . ALA A 1 117 ? 21.047 -4.762 -14.336 1 82.75 117 ALA A O 1
ATOM 910 N N . PHE A 1 118 ? 20.859 -5.316 -16.516 1 84.56 118 PHE A N 1
ATOM 911 C CA . PHE A 1 118 ? 20.344 -3.984 -16.812 1 84.56 118 PHE A CA 1
ATOM 912 C C . PHE A 1 118 ? 18.953 -3.797 -16.219 1 84.56 118 PHE A C 1
ATOM 914 O O . PHE A 1 118 ? 18.625 -2.729 -15.695 1 84.56 118 PHE A O 1
ATOM 921 N N . PHE A 1 119 ? 18.125 -4.75 -16.359 1 87.69 119 PHE A N 1
ATOM 922 C CA . PHE A 1 119 ? 16.781 -4.695 -15.797 1 87.69 119 PHE A CA 1
ATOM 923 C C . PHE A 1 119 ? 16.844 -4.465 -14.289 1 87.69 119 PHE A C 1
ATOM 925 O O . PHE A 1 119 ? 16.219 -3.535 -13.773 1 87.69 119 PHE A O 1
ATOM 932 N N . TYR A 1 120 ? 17.672 -5.176 -13.578 1 85.94 120 TYR A N 1
ATOM 933 C CA . TYR A 1 120 ? 17.75 -5.082 -12.125 1 85.94 120 TYR A CA 1
ATOM 934 C C . TYR A 1 120 ? 18.531 -3.844 -11.703 1 85.94 120 TYR A C 1
ATOM 936 O O . TYR A 1 120 ? 18.234 -3.238 -10.672 1 85.94 120 TYR A O 1
ATOM 944 N N . GLY A 1 121 ? 19.484 -3.574 -12.508 1 87.44 121 GLY A N 1
ATOM 945 C CA . GLY A 1 121 ? 20.219 -2.346 -12.234 1 87.44 121 GLY A CA 1
ATOM 946 C C . GLY A 1 121 ? 19.344 -1.111 -12.25 1 87.44 121 GLY A C 1
ATOM 947 O O . GLY A 1 121 ? 19.438 -0.253 -11.375 1 87.44 121 GLY A O 1
ATOM 948 N N . LEU A 1 122 ? 18.484 -1.075 -13.258 1 90.44 122 LEU A N 1
ATOM 949 C CA . LEU A 1 122 ? 17.562 0.059 -13.375 1 90.44 122 LEU A CA 1
ATOM 950 C C . LEU A 1 122 ? 16.547 0.046 -12.242 1 90.44 122 LEU A C 1
ATO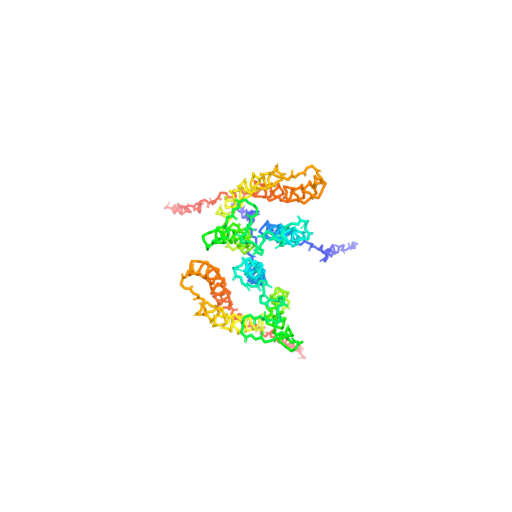M 952 O O . LEU A 1 122 ? 16.328 1.062 -11.578 1 90.44 122 LEU A O 1
ATOM 956 N N . SER A 1 123 ? 15.891 -1.069 -12.078 1 90.62 123 SER A N 1
ATOM 957 C CA . SER A 1 123 ? 14.836 -1.16 -11.07 1 90.62 123 SER A CA 1
ATOM 958 C C . SER A 1 123 ? 15.383 -0.915 -9.672 1 90.62 123 SER A C 1
ATOM 960 O O . SER A 1 123 ? 14.922 -0.01 -8.969 1 90.62 123 SER A O 1
ATOM 962 N N . ILE A 1 124 ? 16.438 -1.596 -9.312 1 89.88 124 ILE A N 1
ATOM 963 C CA . ILE A 1 124 ? 17.016 -1.481 -7.977 1 89.88 124 ILE A CA 1
ATOM 964 C C . ILE A 1 124 ? 17.688 -0.117 -7.816 1 89.88 124 ILE A C 1
ATOM 966 O O . ILE A 1 124 ? 17.625 0.488 -6.742 1 89.88 124 ILE A O 1
ATOM 970 N N . GLY A 1 125 ? 18.344 0.316 -8.898 1 92.94 125 GLY A N 1
ATOM 971 C CA . GLY A 1 125 ? 18.984 1.624 -8.844 1 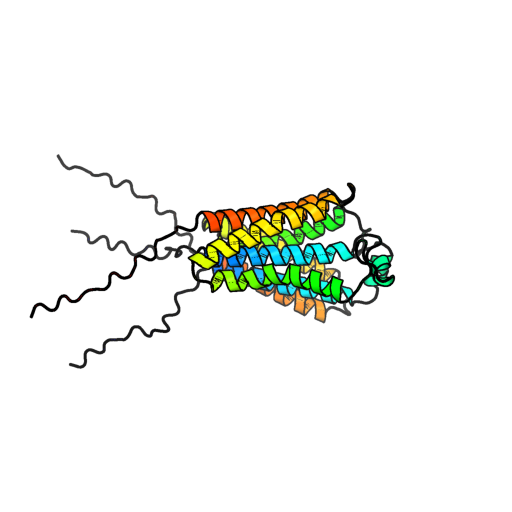92.94 125 GLY A CA 1
ATOM 972 C C . GLY A 1 125 ? 18.016 2.74 -8.5 1 92.94 125 GLY A C 1
ATOM 973 O O . GLY A 1 125 ? 18.297 3.564 -7.629 1 92.94 125 GLY A O 1
ATOM 974 N N . ILE A 1 126 ? 16.906 2.777 -9.18 1 95.38 126 ILE A N 1
ATOM 975 C CA . ILE A 1 126 ? 15.906 3.807 -8.914 1 95.38 126 ILE A CA 1
ATOM 976 C C . ILE A 1 126 ? 15.328 3.625 -7.512 1 95.38 126 ILE A C 1
ATOM 978 O O . ILE A 1 126 ? 15.086 4.605 -6.801 1 95.38 126 ILE A O 1
ATOM 982 N N . GLU A 1 127 ? 15.086 2.387 -7.086 1 95.56 127 GLU A N 1
ATOM 983 C CA . GLU A 1 127 ? 14.586 2.107 -5.738 1 95.56 127 GLU A CA 1
ATOM 984 C C . GLU A 1 127 ? 15.539 2.66 -4.68 1 95.56 127 GLU A C 1
ATOM 986 O O . GLU A 1 127 ? 15.102 3.318 -3.73 1 95.56 127 GLU A O 1
ATOM 991 N N . VAL A 1 128 ? 16.797 2.408 -4.848 1 94.88 128 VAL A N 1
ATOM 992 C CA . VAL A 1 128 ? 17.781 2.855 -3.871 1 94.88 128 VAL A CA 1
ATOM 993 C C . VAL A 1 128 ? 17.859 4.383 -3.865 1 94.88 128 VAL A C 1
ATOM 995 O O . VAL A 1 128 ? 18.016 4.996 -2.811 1 94.88 128 VAL A O 1
ATOM 998 N N . LEU A 1 129 ? 17.703 4.977 -5.031 1 96.25 129 LEU A N 1
ATOM 999 C CA . LEU A 1 129 ? 17.672 6.434 -5.105 1 96.25 129 LEU A CA 1
ATOM 1000 C C . LEU A 1 129 ? 16.484 6.992 -4.316 1 96.25 129 LEU A C 1
ATOM 1002 O O . LEU A 1 129 ? 16.625 7.996 -3.619 1 96.25 129 LEU A O 1
ATOM 1006 N N . LEU A 1 130 ? 15.367 6.336 -4.453 1 97.06 130 LEU A N 1
ATOM 1007 C CA . LEU A 1 130 ? 14.188 6.75 -3.705 1 97.06 130 LEU A CA 1
ATOM 1008 C C . LEU A 1 130 ? 14.406 6.59 -2.205 1 97.06 130 LEU A C 1
ATOM 1010 O O . LEU A 1 130 ? 14.055 7.477 -1.423 1 97.06 130 LEU A O 1
ATOM 1014 N N . LEU A 1 131 ? 15 5.492 -1.805 1 97.69 131 LEU A N 1
ATOM 1015 C CA . LEU A 1 131 ? 15.289 5.258 -0.395 1 97.69 131 LEU A CA 1
ATOM 1016 C C . LEU A 1 131 ? 16.297 6.273 0.135 1 97.69 131 LEU A C 1
ATOM 1018 O O . LEU A 1 131 ? 16.172 6.734 1.273 1 97.69 131 LEU A O 1
ATOM 1022 N N . ALA A 1 132 ? 17.25 6.617 -0.667 1 96.81 132 ALA A N 1
ATOM 1023 C CA . ALA A 1 132 ? 18.203 7.664 -0.289 1 96.81 132 ALA A CA 1
ATOM 1024 C C . ALA A 1 132 ? 17.484 9 -0.078 1 96.81 132 ALA A C 1
ATOM 1026 O O . ALA A 1 132 ? 17.812 9.742 0.853 1 96.81 132 ALA A O 1
ATOM 1027 N N . PHE A 1 133 ? 16.594 9.305 -0.978 1 97.38 133 PHE A N 1
ATOM 1028 C CA . PHE A 1 133 ? 15.781 10.508 -0.823 1 97.38 133 PHE A CA 1
ATOM 1029 C C . PHE A 1 133 ? 15.031 10.492 0.503 1 97.38 133 PHE A C 1
ATOM 1031 O O . PHE A 1 133 ? 14.977 11.5 1.204 1 97.38 133 PHE A O 1
ATOM 1038 N N . ILE A 1 134 ? 14.414 9.359 0.862 1 97.38 134 ILE A N 1
ATOM 1039 C CA . ILE A 1 134 ? 13.68 9.211 2.115 1 97.38 134 ILE A CA 1
ATOM 1040 C C . ILE A 1 134 ? 14.625 9.438 3.295 1 97.38 134 ILE A C 1
ATOM 1042 O O . ILE A 1 134 ? 14.297 10.172 4.227 1 97.38 134 ILE A O 1
ATOM 1046 N N . LEU A 1 135 ? 15.789 8.859 3.264 1 97.12 135 LEU A N 1
ATOM 1047 C CA . LEU A 1 135 ? 16.781 9 4.328 1 97.12 135 LEU A CA 1
ATOM 1048 C C . LEU A 1 135 ? 17.188 10.461 4.488 1 97.12 135 LEU A C 1
ATOM 1050 O O . LEU A 1 135 ? 17.266 10.969 5.609 1 97.12 135 LEU A O 1
ATOM 1054 N N . ARG A 1 136 ? 17.438 11.102 3.426 1 96.31 136 ARG A N 1
ATOM 1055 C CA . ARG A 1 136 ? 17.859 12.5 3.463 1 96.31 136 ARG A CA 1
ATOM 1056 C C . ARG A 1 136 ? 16.75 13.383 4.023 1 96.31 136 ARG A C 1
ATOM 1058 O O . ARG A 1 136 ? 17.016 14.273 4.84 1 96.31 136 ARG A O 1
ATOM 1065 N N . SER A 1 137 ? 15.539 13.133 3.521 1 94.81 137 SER A N 1
ATOM 1066 C CA . SER A 1 137 ? 14.398 13.922 3.969 1 94.81 137 SER A CA 1
ATOM 1067 C C . SER A 1 137 ? 14.148 13.742 5.461 1 94.81 137 SER A C 1
ATOM 1069 O O . SER A 1 137 ? 13.867 14.711 6.168 1 94.81 137 SER A O 1
ATOM 1071 N N . ALA A 1 138 ? 14.266 12.523 5.887 1 93.44 138 ALA A N 1
ATOM 1072 C CA . ALA A 1 138 ? 14.055 12.242 7.301 1 93.44 138 ALA A CA 1
ATOM 1073 C C . ALA A 1 138 ? 15.211 12.773 8.148 1 93.44 138 ALA A C 1
ATOM 1075 O O . ALA A 1 138 ? 15.008 13.258 9.258 1 93.44 138 ALA A O 1
ATOM 1076 N N . TRP A 1 139 ? 16.422 12.688 7.66 1 91.75 139 TRP A N 1
ATOM 1077 C CA . TRP A 1 139 ? 17.609 13.133 8.375 1 91.75 139 TRP A CA 1
ATOM 1078 C C . TRP A 1 139 ? 17.609 14.641 8.555 1 91.75 139 TRP A C 1
ATOM 1080 O O . TRP A 1 139 ? 18 15.148 9.602 1 91.75 139 TRP A O 1
ATOM 1090 N N . LYS A 1 140 ? 17.078 15.336 7.57 1 89.81 140 LYS A N 1
ATOM 1091 C CA . LYS A 1 140 ? 17.094 16.797 7.582 1 89.81 140 LYS A CA 1
ATOM 1092 C C . LYS A 1 140 ? 15.891 17.359 8.328 1 89.81 140 LYS A C 1
ATOM 1094 O O . LYS A 1 140 ? 15.781 18.562 8.531 1 89.81 140 LYS A O 1
ATOM 1099 N N . TRP A 1 141 ? 14.992 16.438 8.672 1 82 141 TRP A N 1
ATOM 1100 C CA . TRP A 1 141 ? 13.812 16.828 9.438 1 82 141 TRP A CA 1
ATOM 1101 C C . TRP A 1 141 ? 14.203 17.484 10.758 1 82 141 TRP A C 1
ATOM 1103 O O . TRP A 1 141 ? 14.852 16.859 11.594 1 82 141 TRP A O 1
ATOM 1113 N N . PRO A 1 142 ? 14.039 18.891 10.844 1 73.94 142 PRO A N 1
ATOM 1114 C CA . PRO A 1 142 ? 14.5 19.625 12.031 1 73.94 142 PRO A CA 1
ATOM 1115 C C . PRO A 1 142 ? 13.953 19.031 13.336 1 73.94 142 PRO A C 1
ATOM 1117 O O . PRO A 1 142 ? 12.812 18.578 13.375 1 73.94 142 PRO A O 1
ATOM 1120 N N . ARG A 1 143 ? 14.789 18.578 14.25 1 63.44 143 ARG A N 1
ATOM 1121 C CA . ARG A 1 143 ? 14.469 18.062 15.57 1 63.44 143 ARG A CA 1
ATOM 1122 C C . ARG A 1 143 ? 13.852 19.125 16.453 1 63.44 143 ARG A C 1
ATOM 1124 O O . ARG A 1 143 ? 14.477 20.156 16.734 1 63.44 143 ARG A O 1
ATOM 1131 N N . THR A 1 144 ? 12.898 19.812 15.984 1 51.97 144 THR A N 1
ATOM 1132 C CA . THR A 1 144 ? 12.555 20.844 16.938 1 51.97 144 THR A CA 1
ATOM 1133 C C . THR A 1 144 ? 12.469 20.266 18.359 1 51.97 144 THR A C 1
ATOM 1135 O O . THR A 1 144 ? 11.695 19.344 18.609 1 51.97 144 THR A O 1
ATOM 1138 N N . PRO A 1 145 ? 13.422 20.438 19.141 1 45.88 145 PRO A N 1
ATOM 1139 C CA . PRO A 1 145 ? 13.305 20.047 20.547 1 45.88 145 PRO A CA 1
ATOM 1140 C C . PRO A 1 145 ? 11.977 20.469 21.156 1 45.88 145 PRO A C 1
ATOM 1142 O O . PRO A 1 145 ? 11.391 21.484 20.766 1 45.88 145 PRO A O 1
ATOM 1145 N N . ALA A 1 146 ? 11.102 19.5 21.438 1 43.62 146 ALA A N 1
ATOM 1146 C CA . ALA A 1 146 ? 10.016 19.922 22.312 1 43.62 146 ALA A CA 1
ATOM 1147 C C . ALA A 1 146 ? 10.422 21.141 23.141 1 43.62 146 ALA A C 1
ATOM 1149 O O . ALA A 1 146 ? 11.414 21.109 23.859 1 43.62 146 ALA A O 1
ATOM 1150 N N . VAL A 1 147 ? 10.5 22.266 22.625 1 43.12 147 VAL A N 1
ATOM 1151 C CA . VAL A 1 147 ? 10.758 23.344 23.562 1 43.12 147 VAL A CA 1
ATOM 1152 C C . VAL A 1 147 ? 10.055 23.047 24.891 1 43.12 147 VAL A C 1
ATOM 1154 O O . VAL A 1 147 ? 8.828 22.859 24.922 1 43.12 147 VAL A O 1
ATOM 1157 N N . PRO A 1 148 ? 10.711 22.562 25.891 1 40.94 148 PRO A N 1
ATOM 1158 C CA . PRO A 1 148 ? 10.047 22.453 27.188 1 40.94 148 PRO A CA 1
ATOM 1159 C C . PRO A 1 148 ? 9.203 23.672 27.531 1 40.94 148 PRO A C 1
ATOM 1161 O O . PRO A 1 148 ? 9.609 24.812 27.266 1 40.94 148 PRO A O 1
ATOM 1164 N N . ALA A 1 149 ? 7.84 23.609 27.375 1 40.97 149 ALA A N 1
ATOM 1165 C CA . ALA A 1 149 ? 7.059 24.719 27.938 1 40.97 149 ALA A CA 1
ATOM 1166 C C . ALA A 1 149 ? 7.801 25.391 29.078 1 40.97 149 ALA A C 1
ATOM 1168 O O . ALA A 1 149 ? 8.164 24.734 30.062 1 40.97 149 ALA A O 1
ATOM 1169 N N . GLY A 1 150 ? 8.703 26.203 28.922 1 40.31 150 GLY A N 1
ATOM 1170 C CA . GLY A 1 150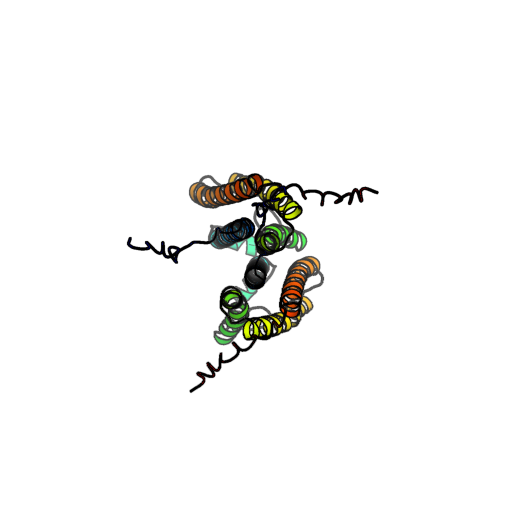 ? 9.258 26.953 30.031 1 40.31 150 GLY A CA 1
ATOM 1171 C C . GLY A 1 150 ? 8.242 27.266 31.109 1 40.31 150 GLY A C 1
ATOM 1172 O O . GLY A 1 150 ? 7.074 27.531 30.812 1 40.31 150 GLY A O 1
ATOM 1173 N N . THR A 1 151 ? 8.297 26.656 32.312 1 42.81 151 THR A N 1
ATOM 1174 C CA . THR A 1 151 ? 7.559 27.016 33.5 1 42.81 151 THR A CA 1
ATOM 1175 C C . THR A 1 151 ? 7.496 28.531 33.656 1 42.81 151 THR A C 1
ATOM 1177 O O . THR A 1 151 ? 8.531 29.188 33.781 1 42.81 151 THR A O 1
ATOM 1180 N N . ALA A 1 152 ? 6.664 29.234 32.969 1 44.91 152 ALA A N 1
ATOM 1181 C CA . ALA A 1 152 ? 6.379 30.609 33.375 1 44.91 152 ALA A CA 1
ATOM 1182 C C . ALA A 1 152 ? 6.422 30.766 34.875 1 44.91 152 ALA A C 1
ATOM 1184 O O . ALA A 1 152 ? 5.57 30.219 35.594 1 44.91 152 ALA A O 1
ATOM 1185 N N . THR A 1 153 ? 7.551 30.562 35.594 1 42.09 153 THR A N 1
ATOM 1186 C CA . THR A 1 153 ? 7.621 31.047 36.969 1 42.09 153 THR A CA 1
ATOM 1187 C C . THR A 1 153 ? 7.07 32.469 37.062 1 42.09 153 THR A C 1
ATOM 1189 O O . THR A 1 153 ? 7.613 33.406 36.469 1 42.09 153 THR A O 1
ATOM 1192 N N . THR A 1 154 ? 5.766 32.656 37.062 1 42.53 154 THR A N 1
ATOM 1193 C CA . THR A 1 154 ? 5.16 33.875 37.625 1 42.53 154 THR A CA 1
ATOM 1194 C C . THR A 1 154 ? 5.93 34.344 38.844 1 42.53 154 THR A C 1
ATOM 1196 O O . THR A 1 154 ? 5.914 33.719 39.906 1 42.53 154 THR A O 1
ATOM 1199 N N . ASP A 1 155 ? 7.191 34.688 38.781 1 40.47 155 ASP A N 1
ATOM 1200 C CA . ASP A 1 155 ? 7.715 35.5 39.875 1 40.47 155 ASP A CA 1
ATOM 1201 C C . ASP A 1 155 ? 6.781 36.656 40.156 1 40.47 155 ASP A C 1
ATOM 1203 O O . ASP A 1 155 ? 6.676 37.594 39.375 1 40.47 155 ASP A O 1
ATOM 1207 N N . ARG A 1 156 ? 5.602 36.406 40.688 1 42.91 156 ARG A N 1
ATOM 1208 C CA . ARG A 1 156 ? 4.812 37.375 41.438 1 42.91 156 ARG A CA 1
ATOM 1209 C C . ARG A 1 156 ? 5.688 38.125 42.438 1 42.91 156 ARG A C 1
ATOM 1211 O O . ARG A 1 156 ? 6.234 37.531 43.375 1 42.91 156 ARG A O 1
ATOM 1218 N N . ARG A 1 157 ? 6.473 39.094 42.062 1 38.97 157 ARG A N 1
ATOM 1219 C CA . ARG A 1 157 ? 6.965 40.156 42.969 1 38.97 157 ARG A CA 1
ATOM 1220 C C . ARG A 1 157 ? 5.898 40.562 43.969 1 38.97 157 ARG A C 1
ATOM 1222 O O . ARG A 1 157 ? 4.789 40.938 43.594 1 38.97 157 ARG A O 1
ATOM 1229 N N . GLN A 1 158 ? 6.027 40.125 45.25 1 31.62 158 GLN A N 1
ATOM 1230 C CA . GLN A 1 158 ? 5.562 40.875 46.406 1 31.62 158 GLN A CA 1
ATOM 1231 C C . GLN A 1 158 ? 6.156 42.281 46.406 1 31.62 158 GLN A C 1
ATOM 1233 O O . GLN A 1 158 ? 7.324 42.469 46.062 1 31.62 158 GLN A O 1
ATOM 1238 N N . MET B 1 1 ? 9.289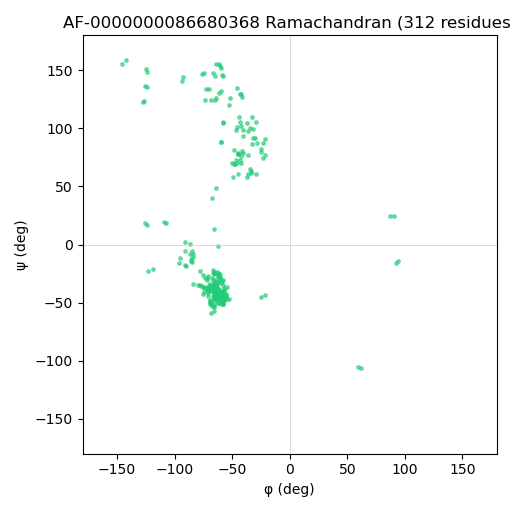 45.781 28.375 1 29.98 1 MET B N 1
ATOM 1239 C CA . MET B 1 1 ? 8.211 45.219 27.594 1 29.98 1 MET B CA 1
ATOM 1240 C C . MET B 1 1 ? 8.766 44.312 26.484 1 29.98 1 MET B C 1
ATOM 1242 O O . MET B 1 1 ? 9.211 44.812 25.453 1 29.98 1 MET B O 1
ATOM 1246 N N . THR B 1 2 ? 9.516 43.25 26.719 1 36.72 2 THR B N 1
ATOM 1247 C CA . THR B 1 2 ? 10.18 42.344 25.766 1 36.72 2 THR B CA 1
ATOM 1248 C C . THR B 1 2 ? 9.156 41.688 24.844 1 36.72 2 THR B C 1
ATOM 1250 O O . THR B 1 2 ? 8.234 41.031 25.312 1 36.72 2 THR B O 1
ATOM 1253 N N . ILE B 1 3 ? 8.859 42.344 23.734 1 37.53 3 ILE B N 1
ATOM 1254 C CA . ILE B 1 3 ? 8.031 41.75 22.703 1 37.53 3 ILE B CA 1
ATOM 1255 C C . ILE B 1 3 ? 8.477 40.312 22.438 1 37.53 3 ILE B C 1
ATOM 1257 O O . ILE B 1 3 ? 9.609 40.062 22.031 1 37.53 3 ILE B O 1
ATOM 1261 N N . ARG B 1 4 ? 8.133 39.344 23.234 1 41.69 4 ARG B N 1
ATOM 1262 C CA . ARG B 1 4 ? 8.344 37.938 22.875 1 41.69 4 ARG B CA 1
ATOM 1263 C C . ARG B 1 4 ? 7.805 37.625 21.484 1 41.69 4 ARG B C 1
ATOM 1265 O O . ARG B 1 4 ? 6.598 37.719 21.25 1 41.69 4 ARG B O 1
ATOM 1272 N N . THR B 1 5 ? 8.484 38.156 20.484 1 38.94 5 THR B N 1
ATOM 1273 C CA . THR B 1 5 ? 8.133 37.656 19.156 1 38.94 5 THR B CA 1
ATOM 1274 C C . THR B 1 5 ? 8.062 36.156 19.156 1 38.94 5 THR B C 1
ATOM 1276 O O . THR B 1 5 ? 9.062 35.469 19.375 1 38.94 5 THR B O 1
ATOM 1279 N N . ASN B 1 6 ? 7.031 35.562 19.766 1 38.06 6 ASN B N 1
ATOM 1280 C CA . ASN B 1 6 ? 6.789 34.156 19.547 1 38.06 6 ASN B CA 1
ATOM 1281 C C . ASN B 1 6 ? 7.086 33.75 18.094 1 38.06 6 ASN B C 1
ATOM 1283 O O . ASN B 1 6 ? 6.324 34.094 17.188 1 38.06 6 ASN B O 1
ATOM 1287 N N . THR B 1 7 ? 8.328 33.969 17.609 1 39.72 7 THR B N 1
ATOM 1288 C CA . THR B 1 7 ? 8.688 33.406 16.312 1 39.72 7 THR B CA 1
ATOM 1289 C C . THR B 1 7 ? 7.965 32.094 16.094 1 39.72 7 THR B C 1
ATOM 1291 O O . THR B 1 7 ? 8.031 31.188 16.922 1 39.72 7 THR B O 1
ATOM 1294 N N . PRO B 1 8 ? 6.879 32.156 15.336 1 40.34 8 PRO B N 1
ATOM 1295 C CA . PRO B 1 8 ? 6.273 30.859 15.031 1 40.34 8 PRO B CA 1
ATOM 1296 C C . PRO B 1 8 ? 7.305 29.734 14.922 1 40.34 8 PRO B C 1
ATOM 1298 O O . PRO B 1 8 ? 8.383 29.938 14.352 1 40.34 8 PRO B O 1
ATOM 1301 N N . SER B 1 9 ? 7.668 29.125 15.977 1 40.09 9 SER B N 1
ATOM 1302 C CA . SER B 1 9 ? 8.57 27.984 15.906 1 40.09 9 SER B CA 1
ATOM 1303 C C . SER B 1 9 ? 8.516 27.312 14.531 1 40.09 9 SER B C 1
ATOM 1305 O O . SER B 1 9 ? 7.43 27.047 14.008 1 40.09 9 SER B O 1
ATOM 1307 N N . LEU B 1 10 ? 9.297 27.75 13.594 1 39.38 10 LEU B N 1
ATOM 1308 C CA . LEU B 1 10 ? 9.523 27.203 12.258 1 39.38 10 LEU B CA 1
ATOM 1309 C C . LEU B 1 10 ? 9.141 25.734 12.195 1 39.38 10 LEU B C 1
ATOM 1311 O O . LEU B 1 10 ? 8.906 25.203 11.109 1 39.38 10 LEU B O 1
ATOM 1315 N N . LEU B 1 11 ? 9.562 25.047 13.266 1 44.31 11 LEU B N 1
ATOM 1316 C CA . LEU B 1 11 ? 9.18 23.656 13.125 1 44.31 11 LEU B CA 1
ATOM 1317 C C . LEU B 1 11 ? 7.66 23.5 13.062 1 44.31 11 LEU B C 1
ATOM 1319 O O . LEU B 1 11 ? 7.133 22.406 13.25 1 44.31 11 LEU B O 1
ATOM 1323 N N . ASP B 1 12 ? 6.922 24.453 13.148 1 47.56 12 ASP B N 1
ATOM 1324 C CA . ASP B 1 12 ? 5.461 24.438 13.156 1 47.56 12 ASP B CA 1
ATOM 1325 C C . ASP B 1 12 ? 4.918 23.609 12 1 47.56 12 ASP B C 1
ATOM 1327 O O . ASP B 1 12 ? 5.004 24 10.836 1 47.56 12 ASP B O 1
ATOM 1331 N N . ASN B 1 13 ? 5.398 22.188 11.992 1 55.47 13 ASN B N 1
ATOM 1332 C CA . ASN B 1 13 ? 4.773 21.312 11.016 1 55.47 13 ASN B CA 1
ATOM 1333 C C . ASN B 1 13 ? 3.273 21.562 10.898 1 55.47 13 ASN B C 1
ATOM 1335 O O . ASN B 1 13 ? 2.533 21.391 11.867 1 55.47 13 ASN B O 1
ATOM 1339 N N . PRO B 1 14 ? 2.996 22.391 9.969 1 64.12 14 PRO B N 1
ATOM 1340 C CA . PRO B 1 14 ? 1.552 22.578 9.812 1 64.12 14 PRO B CA 1
ATOM 1341 C C . PRO B 1 14 ? 0.779 21.266 9.922 1 64.12 14 PRO B C 1
ATOM 1343 O O . PRO B 1 14 ? 1.296 20.203 9.555 1 64.12 14 PRO B O 1
ATOM 1346 N N . PRO B 1 15 ? -0.234 21.234 10.812 1 80.38 15 PRO B N 1
ATOM 1347 C CA . PRO B 1 15 ? -1.062 20.031 10.922 1 80.38 15 PRO B CA 1
ATOM 1348 C C . PRO B 1 15 ? -1.422 19.438 9.555 1 80.38 15 PRO B C 1
ATOM 1350 O O . PRO B 1 15 ? -1.652 20.188 8.602 1 80.38 15 PRO B O 1
ATOM 1353 N N . ILE B 1 16 ? -1.202 18.188 9.406 1 88 16 ILE B N 1
ATOM 1354 C CA . ILE B 1 16 ? -1.575 17.484 8.18 1 88 16 ILE B CA 1
ATOM 1355 C C . ILE B 1 16 ? -3.098 17.422 8.07 1 88 16 ILE B C 1
ATOM 1357 O O . ILE B 1 16 ? -3.775 16.969 8.992 1 88 16 ILE B O 1
ATOM 1361 N N . PRO B 1 17 ? -3.631 17.906 6.98 1 90.81 17 PRO B N 1
ATOM 1362 C CA . PRO B 1 17 ? -5.082 17.844 6.789 1 90.81 17 PRO B CA 1
ATOM 1363 C C . PRO B 1 17 ? -5.613 16.406 6.82 1 90.81 17 PRO B C 1
ATOM 1365 O O . PRO B 1 17 ? -4.941 15.484 6.359 1 90.81 17 PRO B O 1
ATOM 1368 N N . VAL B 1 18 ? -6.832 16.219 7.34 1 92.94 18 VAL B N 1
ATOM 1369 C CA . VAL B 1 18 ? -7.465 14.898 7.434 1 92.94 18 VAL B CA 1
ATOM 1370 C C . VAL B 1 18 ? -7.598 14.289 6.039 1 92.94 18 VAL B C 1
ATOM 1372 O O . VAL B 1 18 ? -7.445 13.078 5.871 1 92.94 18 VAL B O 1
ATOM 1375 N N . GLN B 1 19 ? -7.805 15.078 4.996 1 94.44 19 GLN B N 1
ATOM 1376 C CA . GLN B 1 19 ? -7.934 14.625 3.613 1 94.44 19 GLN B CA 1
ATOM 1377 C C . GLN B 1 19 ? -6.672 13.898 3.154 1 94.44 19 GLN B C 1
ATOM 1379 O O . GLN B 1 19 ? -6.754 12.859 2.494 1 94.44 19 GLN B O 1
ATOM 1384 N N . ALA B 1 20 ? -5.562 14.492 3.545 1 94.06 20 ALA B N 1
ATOM 1385 C CA . ALA B 1 20 ? -4.289 13.898 3.158 1 94.06 20 ALA B CA 1
ATOM 1386 C C . ALA B 1 20 ? -4.062 12.57 3.871 1 94.06 20 ALA B C 1
ATOM 1388 O O . ALA B 1 20 ? -3.521 11.625 3.287 1 94.06 20 ALA B O 1
ATOM 1389 N N . LYS B 1 21 ? -4.441 12.477 5.074 1 95.44 21 LYS B N 1
ATOM 1390 C CA . LYS B 1 21 ? -4.324 11.234 5.832 1 95.44 21 LYS B CA 1
ATOM 1391 C C . LYS B 1 21 ? -5.211 10.141 5.238 1 95.44 21 LYS B C 1
ATOM 1393 O O . LYS B 1 21 ? -4.785 8.992 5.113 1 95.44 21 LYS B O 1
ATOM 1398 N N . LEU B 1 22 ? -6.418 10.57 4.879 1 96.81 22 LEU B N 1
ATOM 1399 C CA . LEU B 1 22 ? -7.352 9.617 4.285 1 96.81 22 LEU B CA 1
ATOM 1400 C C . LEU B 1 22 ? -6.836 9.125 2.939 1 96.81 22 LEU B C 1
ATOM 1402 O O . LEU B 1 22 ? -6.879 7.922 2.658 1 96.81 22 LEU B O 1
ATOM 1406 N N . ALA B 1 23 ? -6.316 10.047 2.141 1 97.25 23 ALA B N 1
ATOM 1407 C CA . ALA B 1 23 ? -5.754 9.664 0.847 1 97.25 23 ALA B CA 1
ATOM 1408 C C . ALA B 1 23 ? -4.586 8.703 1.019 1 97.25 23 ALA B C 1
ATOM 1410 O O . ALA B 1 23 ? -4.473 7.719 0.286 1 97.25 23 ALA B O 1
ATOM 1411 N N . ALA B 1 24 ? -3.76 8.977 1.987 1 97.5 24 ALA B N 1
ATOM 1412 C CA . ALA B 1 24 ? -2.609 8.117 2.258 1 97.5 24 ALA B CA 1
ATOM 1413 C C . ALA B 1 24 ? -3.057 6.738 2.732 1 97.5 24 ALA B C 1
ATOM 1415 O O . ALA B 1 24 ? -2.465 5.727 2.357 1 97.5 24 ALA B O 1
ATOM 1416 N N . ALA B 1 25 ? -4.051 6.691 3.539 1 97.88 25 ALA B N 1
ATOM 1417 C CA . ALA B 1 25 ? -4.562 5.422 4.051 1 97.88 25 ALA B CA 1
ATOM 1418 C C . ALA B 1 25 ? -5.133 4.57 2.922 1 97.88 25 ALA B C 1
ATOM 1420 O O . ALA B 1 25 ? -4.867 3.365 2.852 1 97.88 25 ALA B O 1
ATOM 1421 N N . TRP B 1 26 ? -5.926 5.203 2.031 1 98 26 TRP B N 1
ATOM 1422 C CA . TRP B 1 26 ? -6.461 4.48 0.882 1 98 26 TRP B CA 1
ATOM 1423 C C . TRP B 1 26 ? -5.336 3.998 -0.03 1 98 26 TRP B C 1
ATOM 1425 O O . TRP B 1 26 ? -5.434 2.924 -0.628 1 98 26 TRP B O 1
ATOM 1435 N N . THR B 1 27 ? -4.32 4.844 -0.145 1 98.12 27 THR B N 1
ATOM 1436 C CA . THR B 1 27 ? -3.168 4.438 -0.942 1 98.12 27 THR B CA 1
ATOM 1437 C C . THR B 1 27 ? -2.514 3.193 -0.349 1 98.12 27 THR B C 1
ATOM 1439 O O . THR B 1 27 ? -2.238 2.23 -1.066 1 98.12 27 THR B O 1
ATOM 1442 N N . SER B 1 28 ? -2.307 3.197 0.933 1 98.31 28 SER B N 1
ATOM 1443 C CA . SER B 1 28 ? -1.751 2.031 1.611 1 98.31 28 SER B CA 1
ATOM 1444 C C . SER B 1 28 ? -2.643 0.809 1.429 1 98.31 28 SER B C 1
ATOM 1446 O O . SER B 1 28 ? -2.152 -0.289 1.155 1 98.31 28 SER B O 1
ATOM 1448 N N . PHE B 1 29 ? -3.932 1.021 1.618 1 97.44 29 PHE B N 1
ATOM 1449 C CA . PHE B 1 29 ? -4.91 -0.049 1.457 1 97.44 29 PHE B CA 1
ATOM 1450 C C . PHE B 1 29 ? -4.801 -0.678 0.074 1 97.44 29 PHE B C 1
ATOM 1452 O O . PHE B 1 29 ? -4.766 -1.904 -0.056 1 97.44 29 PHE B O 1
ATOM 1459 N N . MET B 1 30 ? -4.637 0.141 -0.978 1 96.88 30 MET B N 1
ATOM 1460 C CA . MET B 1 30 ? -4.586 -0.346 -2.354 1 96.88 30 MET B CA 1
ATOM 1461 C C . MET B 1 30 ? -3.299 -1.128 -2.604 1 96.88 30 MET B C 1
ATOM 1463 O O . MET B 1 30 ? -3.307 -2.133 -3.318 1 96.88 30 MET B O 1
ATOM 1467 N N . PHE B 1 31 ? -2.201 -0.633 -2.041 1 96.81 31 PHE B N 1
ATOM 1468 C CA . PHE B 1 31 ? -0.944 -1.353 -2.211 1 96.81 31 PHE B CA 1
ATOM 1469 C C . PHE B 1 31 ? -1.026 -2.742 -1.59 1 96.81 31 PHE B C 1
ATOM 1471 O O . PHE B 1 31 ? -0.562 -3.719 -2.178 1 96.81 31 PHE B O 1
ATOM 1478 N N . LEU B 1 32 ? -1.628 -2.801 -0.39 1 95.56 32 LEU B N 1
ATOM 1479 C CA . LEU B 1 32 ? -1.78 -4.098 0.261 1 95.56 32 LEU B CA 1
ATOM 1480 C C . LEU B 1 32 ? -2.703 -5.008 -0.544 1 95.56 32 LEU B C 1
ATOM 1482 O O . LEU B 1 32 ? -2.406 -6.188 -0.734 1 95.56 32 LEU B O 1
ATOM 1486 N N . TYR B 1 33 ? -3.721 -4.406 -1.039 1 93.81 33 TYR B N 1
ATOM 1487 C CA . TYR B 1 33 ? -4.691 -5.16 -1.825 1 93.81 33 TYR B CA 1
ATOM 1488 C C . TYR B 1 33 ? -4.047 -5.727 -3.086 1 93.81 33 TYR B C 1
ATOM 1490 O O . TYR B 1 33 ? -4.254 -6.895 -3.424 1 93.81 33 TYR B O 1
ATOM 1498 N N . ILE B 1 34 ? -3.316 -4.957 -3.77 1 95.12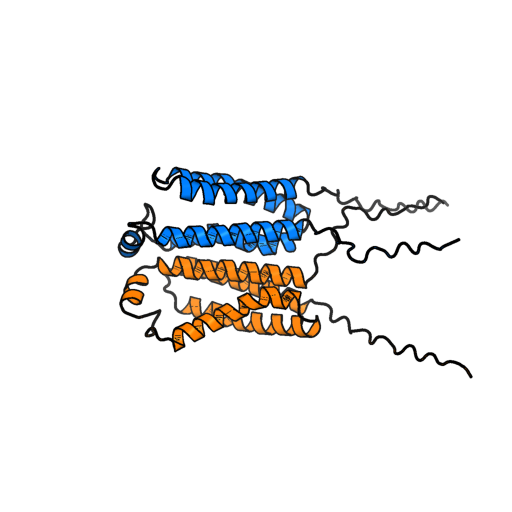 34 ILE B N 1
ATOM 1499 C CA . ILE B 1 34 ? -2.625 -5.379 -4.98 1 95.12 34 ILE B CA 1
ATOM 1500 C C . ILE B 1 34 ? -1.684 -6.539 -4.664 1 95.12 34 ILE B C 1
ATOM 1502 O O . ILE B 1 34 ? -1.641 -7.531 -5.391 1 95.12 34 ILE B O 1
ATOM 1506 N N . TYR B 1 35 ? -1.014 -6.465 -3.557 1 95.06 35 TYR B N 1
ATOM 1507 C CA . TYR B 1 35 ? -0.018 -7.48 -3.234 1 95.06 35 TYR B CA 1
ATOM 1508 C C . TYR B 1 35 ? -0.684 -8.766 -2.752 1 95.06 35 TYR B C 1
ATOM 1510 O O . TYR B 1 35 ? -0.184 -9.859 -3.004 1 95.06 35 TYR B O 1
ATOM 1518 N N . VAL B 1 36 ? -1.766 -8.617 -2.035 1 91.5 36 VAL B N 1
ATOM 1519 C CA . VAL B 1 36 ? -2.506 -9.812 -1.645 1 91.5 36 VAL B CA 1
ATOM 1520 C C . VAL B 1 36 ? -2.969 -10.57 -2.891 1 91.5 36 VAL B C 1
ATOM 1522 O O . VAL B 1 36 ? -2.834 -11.789 -2.969 1 91.5 36 VAL B O 1
ATOM 1525 N N . ASP B 1 37 ? -3.475 -9.867 -3.896 1 91.12 37 ASP B N 1
ATOM 1526 C CA . ASP B 1 37 ? -3.885 -10.484 -5.156 1 91.12 37 ASP B CA 1
ATOM 1527 C C . ASP B 1 37 ? -2.688 -11.086 -5.887 1 91.12 37 ASP B C 1
ATOM 1529 O O . ASP B 1 37 ? -2.793 -12.156 -6.484 1 91.12 37 ASP B O 1
ATOM 1533 N N . HIS B 1 38 ? -1.608 -10.352 -5.809 1 92.81 38 HIS B N 1
ATOM 1534 C CA . HIS B 1 38 ? -0.395 -10.82 -6.469 1 92.81 38 HIS B CA 1
ATOM 1535 C C . HIS B 1 38 ? 0.103 -12.125 -5.855 1 92.81 38 HIS B C 1
ATOM 1537 O O . HIS B 1 38 ? 0.376 -13.086 -6.574 1 92.81 38 HIS B O 1
ATOM 1543 N N . PHE B 1 39 ? 0.133 -12.258 -4.582 1 91.94 39 PHE B N 1
ATOM 1544 C CA . PHE B 1 39 ? 0.667 -13.445 -3.924 1 91.94 39 PHE B CA 1
ATOM 1545 C C . PHE B 1 39 ? -0.341 -14.594 -3.971 1 91.94 39 PHE B C 1
ATOM 1547 O O . PHE B 1 39 ? 0.033 -15.758 -3.861 1 91.94 39 PHE B O 1
ATOM 1554 N N . HIS B 1 40 ? -1.628 -14.234 -4.129 1 88.56 40 HIS B N 1
ATOM 1555 C CA . HIS B 1 40 ? -2.654 -15.25 -4.336 1 88.56 40 HIS B CA 1
ATOM 1556 C C . HIS B 1 40 ? -2.352 -16.094 -5.57 1 88.56 40 HIS B C 1
ATOM 1558 O O . HIS B 1 40 ? -2.623 -17.297 -5.586 1 88.56 40 HIS B O 1
ATOM 1564 N N . LEU B 1 41 ? -1.708 -15.516 -6.555 1 89.19 41 LEU B N 1
ATOM 1565 C CA . LEU B 1 41 ? -1.363 -16.203 -7.793 1 89.19 41 LEU B CA 1
ATOM 1566 C C . LEU B 1 41 ? -0.358 -17.328 -7.527 1 89.19 41 LEU B C 1
ATOM 1568 O O . LEU B 1 41 ? -0.279 -18.297 -8.289 1 89.19 41 LEU B O 1
ATOM 1572 N N . TYR B 1 42 ? 0.369 -17.203 -6.43 1 90.44 42 TYR B N 1
ATOM 1573 C CA . TYR B 1 42 ? 1.43 -18.156 -6.125 1 90.44 42 TYR B CA 1
ATOM 1574 C C . TYR B 1 42 ? 0.877 -19.375 -5.383 1 90.44 42 TYR B C 1
ATOM 1576 O O . TYR B 1 42 ? 1.561 -20.391 -5.25 1 90.44 42 TYR B O 1
ATOM 1584 N N . LYS B 1 43 ? -0.304 -19.328 -4.91 1 88.06 43 LYS B N 1
ATOM 1585 C CA . LYS B 1 43 ? -0.902 -20.438 -4.176 1 88.06 43 LYS B CA 1
ATOM 1586 C C . LYS B 1 43 ? -1.085 -21.656 -5.078 1 88.06 43 LYS B C 1
ATOM 1588 O O . LYS B 1 43 ? -1.437 -21.516 -6.25 1 88.06 43 LYS B O 1
ATOM 1593 N N . PRO B 1 44 ? -0.917 -22.797 -4.469 1 86.88 44 PRO B N 1
ATOM 1594 C CA . PRO B 1 44 ? -1.063 -24.016 -5.27 1 86.88 44 PRO B CA 1
ATOM 1595 C C . PRO B 1 44 ? -2.449 -24.141 -5.895 1 86.88 44 PRO B C 1
ATOM 1597 O O . PRO B 1 44 ? -3.459 -23.938 -5.215 1 86.88 44 PRO B O 1
ATOM 1600 N N . GLY B 1 45 ? -2.482 -24.453 -7.246 1 87.38 45 GLY B N 1
ATOM 1601 C CA . GLY B 1 45 ? -3.738 -24.719 -7.926 1 87.38 45 GLY B CA 1
ATOM 1602 C C . GLY B 1 45 ? -4.348 -23.484 -8.562 1 87.38 45 GLY B C 1
ATOM 1603 O O . GLY B 1 45 ? -5.23 -23.594 -9.422 1 87.38 45 GLY B O 1
ATOM 1604 N N . VAL B 1 46 ? -3.889 -22.344 -8.172 1 88.12 46 VAL B N 1
ATOM 1605 C CA . VAL B 1 46 ? -4.52 -21.109 -8.641 1 88.12 46 VAL B CA 1
ATOM 1606 C C . VAL B 1 46 ? -4.242 -20.922 -10.133 1 88.12 46 VAL B C 1
ATOM 1608 O O . VAL B 1 46 ? -5.168 -20.703 -10.914 1 88.12 46 VAL B O 1
ATOM 1611 N N . ILE B 1 47 ? -3.066 -21.062 -10.523 1 89.19 47 ILE B N 1
ATOM 1612 C CA . ILE B 1 47 ? -2.719 -20.875 -11.922 1 89.19 47 ILE B CA 1
ATOM 1613 C C . ILE B 1 47 ? -3.377 -21.953 -12.773 1 89.19 47 ILE B C 1
ATOM 1615 O O . ILE B 1 47 ? -3.885 -21.672 -13.859 1 89.19 47 ILE B O 1
ATOM 1619 N N . ASP B 1 48 ? -3.422 -23.188 -12.312 1 90.5 48 ASP B N 1
ATOM 1620 C CA . ASP B 1 48 ? -4.105 -24.281 -13.008 1 90.5 48 ASP B CA 1
ATOM 1621 C C . ASP B 1 48 ? -5.578 -23.938 -13.234 1 90.5 48 ASP B C 1
ATOM 1623 O O . ASP B 1 48 ? -6.117 -24.188 -14.312 1 90.5 48 ASP B O 1
ATOM 1627 N N . ASN B 1 49 ? -6.137 -23.406 -12.188 1 90.38 49 ASN B N 1
ATOM 1628 C CA . ASN B 1 49 ? -7.539 -23.016 -12.289 1 90.38 49 ASN B CA 1
ATOM 1629 C C . ASN B 1 49 ? -7.746 -21.906 -13.32 1 90.38 49 ASN B C 1
ATOM 1631 O O . ASN B 1 49 ? -8.711 -21.953 -14.086 1 90.38 49 ASN B O 1
ATOM 1635 N N . ILE B 1 50 ? -6.824 -21 -13.336 1 90.56 50 ILE B N 1
ATOM 1636 C CA . ILE B 1 50 ? -6.91 -19.906 -14.297 1 90.56 50 ILE B CA 1
ATOM 1637 C C . ILE B 1 50 ? -6.777 -20.453 -15.719 1 90.56 50 ILE B C 1
ATOM 1639 O O . ILE B 1 50 ? -7.535 -20.078 -16.609 1 90.56 50 ILE B O 1
ATOM 1643 N N . LEU B 1 51 ? -5.902 -21.391 -15.898 1 89.69 51 LEU B N 1
ATOM 1644 C CA . LEU B 1 51 ? -5.703 -22.016 -17.203 1 89.69 51 LEU B CA 1
ATOM 1645 C C . LEU B 1 51 ? -6.945 -22.797 -17.625 1 89.69 51 LEU B C 1
ATOM 1647 O O . LEU B 1 51 ? -7.25 -22.891 -18.812 1 89.69 51 LEU B O 1
ATOM 1651 N N . ALA B 1 52 ? -7.719 -23.219 -16.688 1 91.81 52 ALA B N 1
ATOM 1652 C CA . ALA B 1 52 ? -8.945 -23.969 -16.938 1 91.81 52 ALA B CA 1
ATOM 1653 C C . ALA B 1 52 ? -10.148 -23.031 -17.062 1 91.81 52 ALA B C 1
ATOM 1655 O O . ALA B 1 52 ? -11.281 -23.484 -17.25 1 91.81 52 ALA B O 1
ATOM 1656 N N . GLY B 1 53 ? -9.93 -21.734 -16.812 1 90.75 53 GLY B N 1
ATOM 1657 C CA . GLY B 1 53 ? -10.984 -20.75 -16.969 1 90.75 53 GLY B CA 1
ATOM 1658 C C . GLY B 1 53 ? -11.789 -20.531 -15.695 1 90.75 53 GLY B C 1
ATOM 1659 O O . GLY B 1 53 ? -12.977 -20.203 -15.75 1 90.75 53 GLY B O 1
ATOM 1660 N N . VAL B 1 54 ? -11.141 -20.828 -14.625 1 88.88 54 VAL B N 1
ATOM 1661 C CA . VAL B 1 54 ? -11.844 -20.734 -13.352 1 88.88 54 VAL B CA 1
ATOM 1662 C C . VAL B 1 54 ? -11.07 -19.844 -12.398 1 88.88 54 VAL B C 1
ATOM 1664 O O . VAL B 1 54 ? -9.836 -19.891 -12.344 1 88.88 54 VAL B O 1
ATOM 1667 N N . VAL B 1 55 ? -11.797 -19 -11.742 1 84.69 55 VAL B N 1
ATOM 1668 C CA . VAL B 1 55 ? -11.25 -18.188 -10.664 1 84.69 55 VAL B CA 1
ATOM 1669 C C . VAL B 1 55 ? -12.109 -18.344 -9.406 1 84.69 55 VAL B C 1
ATOM 1671 O O . VAL B 1 55 ? -13.328 -18.141 -9.453 1 84.69 55 VAL B O 1
ATOM 1674 N N . PHE B 1 56 ? -11.359 -18.781 -8.375 1 77.5 56 PHE B N 1
ATOM 1675 C CA . PHE B 1 56 ? -12.062 -19.156 -7.148 1 77.5 56 PHE B CA 1
ATOM 1676 C C . PHE B 1 56 ? -13.023 -20.312 -7.406 1 77.5 56 PHE B C 1
ATOM 1678 O O . PHE B 1 56 ? -12.594 -21.422 -7.754 1 77.5 56 PHE B O 1
ATOM 1685 N N . GLU B 1 57 ? -14.344 -20.078 -7.449 1 78.19 57 GLU B N 1
ATOM 1686 C CA . GLU B 1 57 ? -15.359 -21.094 -7.691 1 78.19 57 GLU B CA 1
ATOM 1687 C C . GLU B 1 57 ? -16.266 -20.719 -8.859 1 78.19 57 GLU B C 1
ATOM 1689 O O . GLU B 1 57 ? -17.312 -21.344 -9.07 1 78.19 57 GLU B O 1
ATOM 1694 N N . PHE B 1 58 ? -15.672 -19.781 -9.594 1 86.31 58 PHE B N 1
ATOM 1695 C CA . PHE B 1 58 ? -16.531 -19.266 -10.656 1 86.31 58 PHE B CA 1
ATOM 1696 C C . PHE B 1 58 ? -15.844 -19.406 -12.016 1 86.31 58 PHE B C 1
ATOM 1698 O O . PHE B 1 58 ? -14.625 -19.297 -12.117 1 86.31 58 PHE B O 1
ATOM 1705 N N . ASP B 1 59 ? -16.719 -19.562 -13.078 1 91.88 59 ASP B N 1
ATOM 1706 C CA . ASP B 1 59 ? -16.188 -19.5 -14.445 1 91.88 59 ASP B CA 1
ATOM 1707 C C . ASP B 1 59 ? -15.812 -18.078 -14.82 1 91.88 59 ASP B C 1
ATOM 1709 O O . ASP B 1 59 ? -16.562 -17.141 -14.555 1 91.88 59 ASP B O 1
ATOM 1713 N N . ILE B 1 60 ? -14.656 -18.031 -15.383 1 92 60 ILE B N 1
ATOM 1714 C CA . ILE B 1 60 ? -14.195 -16.719 -15.828 1 92 60 ILE B CA 1
ATOM 1715 C C . ILE B 1 60 ? -15.125 -16.188 -16.922 1 92 60 ILE B C 1
ATOM 1717 O O . ILE B 1 60 ? -15.398 -16.875 -17.906 1 92 60 ILE B O 1
ATOM 1721 N N . SER B 1 61 ? -15.648 -14.969 -16.734 1 93.88 61 SER B N 1
ATOM 1722 C CA . SER B 1 61 ? -16.531 -14.281 -17.672 1 93.88 61 SER B CA 1
ATOM 1723 C C . SER B 1 61 ? -16.297 -12.773 -17.656 1 93.88 61 SER B C 1
ATOM 1725 O O . SER B 1 61 ? -15.727 -12.242 -16.703 1 93.88 61 SER B O 1
ATOM 1727 N N . PRO B 1 62 ? -16.625 -12.109 -18.719 1 94.06 62 PRO B N 1
ATOM 1728 C CA . PRO B 1 62 ? -16.484 -10.648 -18.719 1 94.06 62 PRO B CA 1
ATOM 1729 C C . PRO B 1 62 ? -17.234 -9.984 -17.547 1 94.06 62 PRO B C 1
ATOM 1731 O O . PRO B 1 62 ? -16.734 -9.008 -16.984 1 94.06 62 PRO B O 1
ATOM 1734 N N . THR B 1 63 ? -18.344 -10.578 -17.266 1 94 63 THR B N 1
ATOM 1735 C CA . THR B 1 63 ? -19.141 -10.023 -16.172 1 94 63 THR B CA 1
ATOM 1736 C C . THR B 1 63 ? -18.406 -10.172 -14.836 1 94 63 THR B C 1
ATOM 1738 O O . THR B 1 63 ? -18.328 -9.219 -14.055 1 94 63 THR B O 1
ATOM 1741 N N . LEU B 1 64 ? -17.875 -11.32 -14.609 1 92.81 64 LEU B N 1
ATOM 1742 C CA . LEU B 1 64 ? -17.141 -11.562 -13.375 1 92.81 64 LEU B CA 1
ATOM 1743 C C . LEU B 1 64 ? -15.953 -10.617 -13.25 1 92.81 64 LEU B C 1
ATOM 1745 O O . LEU B 1 64 ? -15.766 -9.977 -12.219 1 92.81 64 LEU B O 1
ATOM 1749 N N . LEU B 1 65 ? -15.203 -10.508 -14.32 1 93.56 65 LEU B N 1
ATOM 1750 C CA . LEU B 1 65 ? -14.023 -9.656 -14.305 1 93.56 65 LEU B CA 1
ATOM 1751 C C . LEU B 1 65 ? -14.406 -8.195 -14.141 1 93.56 65 LEU B C 1
ATOM 1753 O O . LEU B 1 65 ? -13.695 -7.426 -13.492 1 93.56 65 LEU B O 1
ATOM 1757 N N . THR B 1 66 ? -15.516 -7.777 -14.75 1 94.06 66 THR B N 1
ATOM 1758 C CA . THR B 1 66 ? -16 -6.41 -14.609 1 94.06 66 THR B CA 1
ATOM 1759 C C . THR B 1 66 ? -16.391 -6.113 -13.164 1 94.06 66 THR B C 1
ATOM 1761 O O . THR B 1 66 ? -16.062 -5.051 -12.633 1 94.06 66 THR B O 1
ATOM 1764 N N . MET B 1 67 ? -16.984 -7.059 -12.508 1 93.19 67 MET B N 1
ATOM 1765 C CA . MET B 1 67 ? -17.359 -6.879 -11.109 1 93.19 67 MET B CA 1
ATOM 1766 C C . MET B 1 67 ? -16.125 -6.812 -10.219 1 93.19 67 MET B C 1
ATOM 1768 O O . MET B 1 67 ? -16.078 -6.023 -9.266 1 93.19 67 MET B O 1
ATOM 1772 N N . MET B 1 68 ? -15.148 -7.629 -10.508 1 91.81 68 MET B N 1
ATOM 1773 C CA . MET B 1 68 ? -13.898 -7.598 -9.758 1 91.81 68 MET B CA 1
ATOM 1774 C C . MET B 1 68 ? -13.188 -6.258 -9.938 1 91.81 68 MET B C 1
ATOM 1776 O O . MET B 1 68 ? -12.711 -5.672 -8.961 1 91.81 68 MET B O 1
ATOM 1780 N N . LEU B 1 69 ? -13.227 -5.777 -11.156 1 93.62 69 LEU B N 1
ATOM 1781 C CA . LEU B 1 69 ? -12.617 -4.48 -11.422 1 93.62 69 LEU B CA 1
ATOM 1782 C C . LEU B 1 69 ? -13.367 -3.365 -10.703 1 93.62 69 LEU B C 1
ATOM 1784 O O . LEU B 1 69 ? -12.75 -2.465 -10.125 1 93.62 69 LEU B O 1
ATOM 1788 N N . ALA B 1 70 ? -14.633 -3.432 -10.789 1 93.5 70 ALA B N 1
ATOM 1789 C CA . ALA B 1 70 ? -15.453 -2.432 -10.109 1 93.5 70 ALA B CA 1
ATOM 1790 C C . ALA B 1 70 ? -15.156 -2.402 -8.617 1 93.5 70 ALA B C 1
ATOM 1792 O O . ALA B 1 70 ? -15.094 -1.331 -8.008 1 93.5 70 ALA B O 1
ATOM 1793 N N . SER B 1 71 ? -14.953 -3.543 -8.039 1 92.81 71 SER B N 1
ATOM 1794 C CA . SER B 1 71 ? -14.703 -3.654 -6.602 1 92.81 71 SER B CA 1
ATOM 1795 C C . SER B 1 71 ? -13.398 -2.963 -6.215 1 92.81 71 SER B C 1
ATOM 1797 O O . SER B 1 71 ? -13.32 -2.324 -5.16 1 92.81 71 SER B O 1
ATOM 1799 N N . VAL B 1 72 ? -12.375 -3.006 -7.094 1 94.56 72 VAL B N 1
ATOM 1800 C CA . VAL B 1 72 ? -11.086 -2.414 -6.742 1 94.56 72 VAL B CA 1
ATOM 1801 C C . VAL B 1 72 ? -11.039 -0.959 -7.203 1 94.56 72 VAL B C 1
ATOM 1803 O O . VAL B 1 72 ? -10.211 -0.176 -6.727 1 94.56 72 VAL B O 1
ATOM 1806 N N . ALA B 1 73 ? -11.93 -0.538 -8.133 1 95.44 73 ALA B N 1
ATOM 1807 C CA . ALA B 1 73 ? -11.969 0.833 -8.641 1 95.44 73 ALA B CA 1
ATOM 1808 C C . ALA B 1 73 ? -12.414 1.804 -7.547 1 95.44 73 ALA B C 1
ATOM 1810 O O . ALA B 1 73 ? -11.953 2.945 -7.5 1 95.44 73 ALA B O 1
ATOM 1811 N N . ILE B 1 74 ? -13.156 1.333 -6.688 1 95.88 74 ILE B N 1
ATOM 1812 C CA . ILE B 1 74 ? -13.727 2.201 -5.664 1 95.88 74 ILE B CA 1
ATOM 1813 C C . ILE B 1 74 ? -12.625 2.689 -4.73 1 95.88 74 ILE B C 1
ATOM 1815 O O . ILE B 1 74 ? -12.375 3.893 -4.633 1 95.88 74 ILE B O 1
ATOM 1819 N N . PRO B 1 75 ? -11.93 1.779 -4.094 1 96.25 75 PRO B N 1
ATOM 1820 C CA . PRO B 1 75 ? -10.852 2.281 -3.238 1 96.25 75 PRO B CA 1
ATOM 1821 C C . PRO B 1 75 ? -9.781 3.027 -4.02 1 96.25 75 PRO B C 1
ATOM 1823 O O . PRO B 1 75 ? -9.156 3.953 -3.492 1 96.25 75 PRO B O 1
ATOM 1826 N N . ALA B 1 76 ? -9.523 2.664 -5.238 1 96.69 76 ALA B N 1
ATOM 1827 C CA . ALA B 1 76 ? -8.57 3.395 -6.066 1 96.69 76 ALA B CA 1
ATOM 1828 C C . ALA B 1 76 ? -9 4.848 -6.246 1 96.69 76 ALA B C 1
ATOM 1830 O O . ALA B 1 76 ? -8.188 5.766 -6.09 1 96.69 76 ALA B O 1
ATOM 1831 N N . LEU B 1 77 ? -10.234 5.066 -6.48 1 96.88 77 LEU B N 1
ATOM 1832 C CA . LEU B 1 77 ? -10.766 6.406 -6.691 1 96.88 77 LEU B CA 1
ATOM 1833 C C . LEU B 1 77 ? -10.82 7.18 -5.375 1 96.88 77 LEU B C 1
ATOM 1835 O O . LEU B 1 77 ? -10.758 8.414 -5.371 1 96.88 77 LEU B O 1
ATOM 1839 N N . MET B 1 78 ? -10.969 6.473 -4.285 1 97.69 78 MET B N 1
ATOM 1840 C CA . MET B 1 78 ? -11.078 7.129 -2.986 1 97.69 78 MET B CA 1
ATOM 1841 C C . MET B 1 78 ? -9.805 7.906 -2.66 1 97.69 78 MET B C 1
ATOM 1843 O O . MET B 1 78 ? -9.844 8.875 -1.901 1 97.69 78 MET B O 1
ATOM 1847 N N . VAL B 1 79 ? -8.633 7.496 -3.221 1 97 79 VAL B N 1
ATOM 1848 C CA . VAL B 1 79 ? -7.391 8.242 -3.018 1 97 79 VAL B CA 1
ATOM 1849 C C . VAL B 1 79 ? -7.566 9.68 -3.496 1 97 79 VAL B C 1
ATOM 1851 O O . VAL B 1 79 ? -7.348 10.625 -2.734 1 97 79 VAL B O 1
ATOM 1854 N N . MET B 1 80 ? -8.031 9.805 -4.672 1 96.25 80 MET B N 1
ATOM 1855 C CA . MET B 1 80 ? -8.234 11.133 -5.246 1 96.25 80 MET B CA 1
ATOM 1856 C C . MET B 1 80 ? -9.453 11.812 -4.629 1 96.25 80 MET B C 1
ATOM 1858 O O . MET B 1 80 ? -9.414 13 -4.32 1 96.25 80 MET B O 1
ATOM 1862 N N . LEU B 1 81 ? -10.562 11.086 -4.406 1 95.81 81 LEU B N 1
ATOM 1863 C CA . LEU B 1 81 ? -11.797 11.656 -3.889 1 95.81 81 LEU B CA 1
ATOM 1864 C C . LEU B 1 81 ? -11.602 12.188 -2.473 1 95.81 81 LEU B C 1
ATOM 1866 O O . LEU B 1 81 ? -12.203 13.188 -2.09 1 95.81 81 LEU B O 1
ATOM 1870 N N . SER B 1 82 ? -10.773 11.562 -1.655 1 96.06 82 SER B N 1
ATOM 1871 C CA . SER B 1 82 ? -10.5 12.008 -0.294 1 96.06 82 SER B CA 1
ATOM 1872 C C . SER B 1 82 ? -9.859 13.391 -0.287 1 96.06 82 SER B C 1
ATOM 1874 O O . SER B 1 82 ? -10.023 14.156 0.666 1 96.06 82 SER B O 1
ATOM 1876 N N . MET B 1 83 ? -9.227 13.719 -1.379 1 94.25 83 MET B N 1
ATOM 1877 C CA . MET B 1 83 ? -8.508 14.984 -1.456 1 94.25 83 MET B CA 1
ATOM 1878 C C . MET B 1 83 ? -9.367 16.062 -2.115 1 94.25 83 MET B C 1
ATOM 1880 O O . MET B 1 83 ? -9.062 17.25 -2.016 1 94.25 83 MET B O 1
ATOM 1884 N N . THR B 1 84 ? -10.438 15.641 -2.787 1 93.69 84 THR B N 1
ATOM 1885 C CA . THR B 1 84 ? -11.078 16.609 -3.672 1 93.69 84 THR B CA 1
ATOM 1886 C C . THR B 1 84 ? -12.516 16.875 -3.236 1 93.69 84 THR B C 1
ATOM 1888 O O . THR B 1 84 ? -13.078 17.922 -3.539 1 93.69 84 THR B O 1
ATOM 1891 N N . LEU B 1 85 ? -13.062 16.031 -2.527 1 93 85 LEU B N 1
ATOM 1892 C CA . LEU B 1 85 ? -14.461 16.188 -2.135 1 93 85 LEU B CA 1
ATOM 1893 C C . LEU B 1 85 ? -14.602 17.219 -1.031 1 93 85 LEU B C 1
ATOM 1895 O O . LEU B 1 85 ? -13.695 17.391 -0.204 1 93 85 LEU B O 1
ATOM 1899 N N . PRO B 1 86 ? -15.789 17.969 -1.058 1 92.44 86 PRO B N 1
ATOM 1900 C CA . PRO B 1 86 ? -16.078 18.828 0.086 1 92.44 86 PRO B CA 1
ATOM 1901 C C . PRO B 1 86 ? -16.188 18.062 1.4 1 92.44 86 PRO B C 1
ATOM 1903 O O . PRO B 1 86 ? -16.562 16.891 1.402 1 92.44 86 PRO B O 1
ATOM 1906 N N . ALA B 1 87 ? -15.922 18.625 2.445 1 91 87 ALA B N 1
ATOM 1907 C CA . ALA B 1 87 ? -15.719 18.031 3.758 1 91 87 ALA B CA 1
ATOM 1908 C C . ALA B 1 87 ? -16.891 17.141 4.141 1 91 87 ALA B C 1
ATOM 1910 O O . ALA B 1 87 ? -16.703 15.992 4.555 1 91 87 ALA B O 1
ATOM 1911 N N . ARG B 1 88 ? -18.156 17.625 3.957 1 91.44 88 ARG B N 1
ATOM 1912 C CA . ARG B 1 88 ? -19.328 16.875 4.383 1 91.44 88 ARG B CA 1
ATOM 1913 C C . ARG B 1 88 ? -19.484 15.594 3.568 1 91.44 88 ARG B C 1
ATOM 1915 O O . ARG B 1 88 ? -19.719 14.516 4.125 1 91.44 88 ARG B O 1
ATOM 1922 N N . VAL B 1 89 ? -19.422 15.734 2.281 1 94.75 89 VAL B N 1
ATOM 1923 C CA . VAL B 1 89 ? -19.547 14.586 1.386 1 94.75 89 VAL B CA 1
ATOM 1924 C C . VAL B 1 89 ? -18.359 13.641 1.573 1 94.75 89 VAL B C 1
ATOM 1926 O O . VAL B 1 89 ? -18.531 12.422 1.539 1 94.75 89 VAL B O 1
ATOM 1929 N N . ASN B 1 90 ? -17.188 14.172 1.77 1 95.94 90 ASN B N 1
ATOM 1930 C CA . ASN B 1 90 ? -15.969 13.414 1.978 1 95.94 90 ASN B CA 1
ATOM 1931 C C . ASN B 1 90 ? -16.062 12.523 3.213 1 95.94 90 ASN B C 1
ATOM 1933 O O . ASN B 1 90 ? -15.773 11.328 3.143 1 95.94 90 ASN B O 1
ATOM 1937 N N . ARG B 1 91 ? -16.5 13.102 4.27 1 95.44 91 ARG B N 1
ATOM 1938 C CA . ARG B 1 91 ? -16.688 12.359 5.516 1 95.44 91 ARG B CA 1
ATOM 1939 C C . ARG B 1 91 ? -17.641 11.188 5.332 1 95.44 91 ARG B C 1
ATOM 1941 O O . ARG B 1 91 ? -17.312 10.055 5.68 1 95.44 91 ARG B O 1
ATOM 1948 N N . THR B 1 92 ? -18.781 11.461 4.766 1 95.94 92 THR B N 1
ATOM 1949 C CA . THR B 1 92 ? -19.797 10.438 4.59 1 95.94 92 THR B CA 1
ATOM 1950 C C . THR B 1 92 ? -19.312 9.344 3.641 1 95.94 92 THR B C 1
ATOM 1952 O O . THR B 1 92 ? -19.516 8.156 3.904 1 95.94 92 THR B O 1
ATOM 1955 N N . THR B 1 93 ? -18.719 9.773 2.527 1 97.06 93 THR B N 1
ATOM 1956 C CA . THR B 1 93 ? -18.234 8.82 1.535 1 97.06 93 THR B CA 1
ATOM 1957 C C . THR B 1 93 ? -17.188 7.898 2.141 1 97.06 93 THR B C 1
ATOM 1959 O O . THR B 1 93 ? -17.234 6.68 1.951 1 97.06 93 THR B O 1
ATOM 1962 N N . ASN B 1 94 ? -16.25 8.438 2.854 1 97.94 94 ASN B N 1
ATOM 1963 C CA . ASN B 1 94 ? -15.227 7.625 3.492 1 97.94 94 ASN B CA 1
ATOM 1964 C C . ASN B 1 94 ? -15.82 6.676 4.523 1 97.94 94 ASN B C 1
ATOM 1966 O O . ASN B 1 94 ? -15.398 5.52 4.633 1 97.94 94 ASN B O 1
ATOM 1970 N N . LEU B 1 95 ? -16.812 7.109 5.266 1 97.06 95 LEU B N 1
ATOM 1971 C CA . LEU B 1 95 ? -17.469 6.254 6.254 1 97.06 95 LEU B CA 1
ATOM 1972 C C . LEU B 1 95 ? -18.188 5.094 5.574 1 97.06 95 LEU B C 1
ATOM 1974 O O . LEU B 1 95 ? -18.016 3.939 5.973 1 97.06 95 LEU B O 1
ATOM 1978 N N . VAL B 1 96 ? -18.891 5.391 4.551 1 97.12 96 VAL B N 1
ATOM 1979 C CA . VAL B 1 96 ? -19.703 4.387 3.865 1 97.12 96 VAL B CA 1
ATOM 1980 C C . VAL B 1 96 ? -18.781 3.383 3.162 1 97.12 96 VAL B C 1
ATOM 1982 O O . VAL B 1 96 ? -18.953 2.17 3.32 1 97.12 96 VAL B O 1
ATOM 1985 N N . VAL B 1 97 ? -17.844 3.873 2.404 1 97.44 97 VAL B N 1
ATOM 1986 C CA . VAL B 1 97 ? -16.984 2.996 1.618 1 97.44 97 VAL B CA 1
ATOM 1987 C C . VAL B 1 97 ? -16.141 2.129 2.549 1 97.44 97 VAL B C 1
ATOM 1989 O O . VAL B 1 97 ? -16.016 0.918 2.346 1 97.44 97 VAL B O 1
ATOM 1992 N N . ALA B 1 98 ? -15.57 2.703 3.592 1 97.62 98 ALA B N 1
ATOM 1993 C CA . ALA B 1 98 ? -14.75 1.931 4.527 1 97.62 98 ALA B CA 1
ATOM 1994 C C . ALA B 1 98 ? -15.586 0.864 5.227 1 97.62 98 ALA B C 1
ATOM 1996 O O . ALA B 1 98 ? -15.148 -0.278 5.379 1 97.62 98 ALA B O 1
ATOM 1997 N N . LEU B 1 99 ? -16.797 1.19 5.629 1 96.19 99 LEU B N 1
ATOM 1998 C CA . LEU B 1 99 ? -17.672 0.248 6.32 1 96.19 99 LEU B CA 1
ATOM 1999 C C . LEU B 1 99 ? -18.047 -0.917 5.41 1 96.19 99 LEU B C 1
ATOM 2001 O O . LEU B 1 99 ? -18.141 -2.059 5.867 1 96.19 99 LEU B O 1
ATOM 2005 N N . LEU B 1 100 ? -18.203 -0.616 4.141 1 95.19 100 LEU B N 1
ATOM 2006 C CA . LEU B 1 100 ? -18.578 -1.651 3.184 1 95.19 100 LEU B CA 1
ATOM 2007 C C . LEU B 1 100 ? -17.422 -2.611 2.934 1 95.19 100 LEU B C 1
ATOM 2009 O O . LEU B 1 100 ? -17.641 -3.807 2.711 1 95.19 100 LEU B O 1
ATOM 2013 N N . TYR B 1 101 ? -16.25 -2.135 3.037 1 95.94 101 TYR B N 1
ATOM 2014 C CA . TYR B 1 101 ? -15.102 -2.959 2.691 1 95.94 101 TYR B CA 1
ATOM 2015 C C . TYR B 1 101 ? -14.68 -3.826 3.869 1 95.94 101 TYR B C 1
ATOM 2017 O O . TYR B 1 101 ? -13.914 -4.781 3.703 1 95.94 101 TYR B O 1
ATOM 2025 N N . ILE B 1 102 ? -15.133 -3.555 5.094 1 94.25 102 ILE B N 1
ATOM 2026 C CA . ILE B 1 102 ? -14.781 -4.387 6.242 1 94.25 102 ILE B CA 1
ATOM 2027 C C . ILE B 1 102 ? -15.375 -5.781 6.074 1 94.25 102 ILE B C 1
ATOM 2029 O O . ILE B 1 102 ? -14.648 -6.777 6.066 1 94.25 102 ILE B O 1
ATOM 2033 N N . PRO B 1 103 ? -16.688 -5.941 5.828 1 91.62 103 PRO B N 1
ATOM 2034 C CA . PRO B 1 103 ? -17.219 -7.289 5.621 1 91.62 103 PRO B CA 1
ATOM 2035 C C . PRO B 1 103 ? -16.688 -7.945 4.348 1 91.62 103 PRO B C 1
ATOM 2037 O O . PRO B 1 103 ? -16.5 -9.164 4.301 1 91.62 103 PRO B O 1
ATOM 2040 N N . TYR B 1 104 ? -16.484 -7.184 3.336 1 89.19 104 TYR B N 1
ATOM 2041 C CA . TYR B 1 104 ? -15.898 -7.688 2.096 1 89.19 104 TYR B CA 1
ATOM 2042 C C . TYR B 1 104 ? -14.555 -8.359 2.355 1 89.19 104 TYR B C 1
ATOM 2044 O O . TYR B 1 104 ? -14.297 -9.453 1.858 1 89.19 104 TYR B O 1
ATOM 2052 N N . SER B 1 105 ? -13.719 -7.699 3.172 1 87.94 105 SER B N 1
ATOM 2053 C CA . SER B 1 105 ? -12.398 -8.242 3.49 1 87.94 105 SER B CA 1
ATOM 2054 C C . SER B 1 105 ? -12.516 -9.484 4.363 1 87.94 105 SER B C 1
ATOM 2056 O O . SER B 1 105 ? -11.781 -10.461 4.164 1 87.94 105 SER B O 1
ATOM 2058 N N . VAL B 1 106 ? -13.469 -9.57 5.238 1 85.88 106 VAL B N 1
ATOM 2059 C CA . VAL B 1 106 ? -13.617 -10.664 6.188 1 85.88 106 VAL B CA 1
ATOM 2060 C C . VAL B 1 106 ? -14.156 -11.898 5.473 1 85.88 106 VAL B C 1
ATOM 2062 O O . VAL B 1 106 ? -13.727 -13.023 5.746 1 85.88 106 VAL B O 1
ATOM 2065 N N . VAL B 1 107 ? -15.008 -11.742 4.535 1 82.81 107 VAL B N 1
ATOM 2066 C CA . VAL B 1 107 ? -15.578 -12.852 3.777 1 82.81 107 VAL B CA 1
ATOM 2067 C C . VAL B 1 107 ? -14.492 -13.531 2.953 1 82.81 107 VAL B C 1
ATOM 2069 O O . VAL B 1 107 ? -14.477 -14.758 2.814 1 82.81 107 VAL B O 1
ATOM 2072 N N . ASN B 1 108 ? -13.578 -12.773 2.426 1 76.06 108 ASN B N 1
ATOM 2073 C CA . ASN B 1 108 ? -12.469 -13.328 1.663 1 76.06 108 ASN B CA 1
ATOM 2074 C C . ASN B 1 108 ? -11.594 -14.234 2.527 1 76.06 108 ASN B C 1
ATOM 2076 O O . ASN B 1 108 ? -11.039 -15.219 2.037 1 76.06 108 ASN B O 1
ATOM 2080 N N . ALA B 1 109 ? -11.547 -13.984 3.801 1 75.38 109 ALA B N 1
ATOM 2081 C CA . ALA B 1 109 ? -10.742 -14.773 4.723 1 75.38 109 ALA B CA 1
ATOM 2082 C C . ALA B 1 109 ? -11.492 -16.031 5.172 1 75.38 109 ALA B C 1
ATOM 2084 O O . ALA B 1 109 ? -10.883 -17.062 5.449 1 75.38 109 ALA B O 1
ATOM 2085 N N . ALA B 1 110 ? -12.75 -15.969 5.305 1 71.88 110 ALA B N 1
ATOM 2086 C CA . ALA B 1 110 ? -13.578 -17.062 5.816 1 71.88 110 ALA B CA 1
ATOM 2087 C C . ALA B 1 110 ? -13.539 -18.266 4.879 1 71.88 110 ALA B C 1
ATOM 2089 O O . ALA B 1 110 ? -13.672 -19.406 5.316 1 71.88 110 ALA B O 1
ATOM 2090 N N . GLY B 1 111 ? -13.266 -18.016 3.707 1 67.94 111 GLY B N 1
ATOM 2091 C CA . GLY B 1 111 ? -13.234 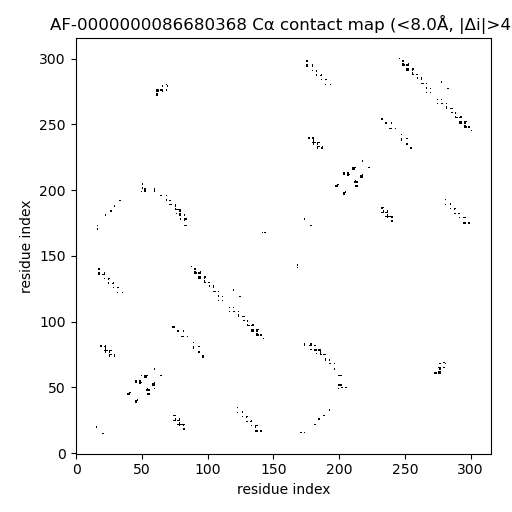-19.109 2.744 1 67.94 111 GLY B CA 1
ATOM 2092 C C . GLY B 1 111 ? -11.867 -19.75 2.609 1 67.94 111 GLY B C 1
ATOM 2093 O O . GLY B 1 111 ? -11.695 -20.734 1.886 1 67.94 111 GLY B O 1
ATOM 2094 N N . ALA B 1 112 ? -10.953 -19.25 3.42 1 71.31 112 ALA B N 1
ATOM 2095 C CA . ALA B 1 112 ? -9.586 -19.734 3.254 1 71.31 112 ALA B CA 1
ATOM 2096 C C . ALA B 1 112 ? -9.297 -20.906 4.184 1 71.31 112 ALA B C 1
ATOM 2098 O O . ALA B 1 112 ? -9.891 -21.016 5.262 1 71.31 112 ALA B O 1
ATOM 2099 N N . SER B 1 113 ? -8.586 -21.875 3.746 1 77.31 113 SER B N 1
ATOM 2100 C CA . SER B 1 113 ? -8.188 -23.031 4.547 1 77.31 113 SER B CA 1
ATOM 2101 C C . SER B 1 113 ? -7.332 -22.594 5.738 1 77.31 113 SER B C 1
ATOM 2103 O O . SER B 1 113 ? -6.727 -21.531 5.723 1 77.31 113 SER B O 1
ATOM 2105 N N . TRP B 1 114 ? -7.348 -23.391 6.715 1 80.62 114 TRP B N 1
ATOM 2106 C CA . TRP B 1 114 ? -6.594 -23.141 7.938 1 80.62 114 TRP B CA 1
ATOM 2107 C C . TRP B 1 114 ? -5.102 -23.047 7.652 1 80.62 114 TRP B C 1
ATOM 2109 O O . TRP B 1 114 ? -4.371 -22.328 8.344 1 80.62 114 TRP B O 1
ATOM 2119 N N . GLU B 1 115 ? -4.688 -23.75 6.613 1 82.56 115 GLU B N 1
ATOM 2120 C CA . GLU B 1 115 ? -3.281 -23.734 6.223 1 82.56 115 GLU B CA 1
ATOM 2121 C C . GLU B 1 115 ? -2.822 -22.328 5.871 1 82.56 115 GLU B C 1
ATOM 2123 O O . GLU B 1 115 ? -1.666 -21.969 6.102 1 82.56 115 GLU B O 1
ATOM 2128 N N . TRP B 1 116 ? -3.809 -21.578 5.477 1 85.44 116 TRP B N 1
ATOM 2129 C CA . TRP B 1 116 ? -3.486 -20.234 5.012 1 85.44 116 TRP B CA 1
ATOM 2130 C C . TRP B 1 116 ? -3.965 -19.188 6.012 1 85.44 116 TRP B C 1
ATOM 2132 O O . TRP B 1 116 ? -4.039 -18 5.688 1 85.44 116 TRP B O 1
ATOM 2142 N N . ALA B 1 117 ? -4.184 -19.609 7.176 1 82.94 117 ALA B N 1
ATOM 2143 C CA . ALA B 1 117 ? -4.758 -18.734 8.203 1 82.94 117 ALA B CA 1
ATOM 2144 C C . ALA B 1 117 ? -3.826 -17.578 8.523 1 82.94 117 ALA B C 1
ATOM 2146 O O . ALA B 1 117 ? -4.273 -16.438 8.672 1 82.94 117 ALA B O 1
ATOM 2147 N N . PHE B 1 118 ? -2.572 -17.828 8.594 1 83.81 118 PHE B N 1
ATOM 2148 C CA . PHE B 1 118 ? -1.637 -16.766 8.945 1 83.81 118 PHE B CA 1
ATOM 2149 C C . PHE B 1 118 ? -1.506 -15.766 7.812 1 83.81 118 PHE B C 1
ATOM 2151 O O . PHE B 1 118 ? -1.428 -14.555 8.055 1 83.81 118 PHE B O 1
ATOM 2158 N N . PHE B 1 119 ? -1.448 -16.234 6.684 1 88.31 119 PHE B N 1
ATOM 2159 C CA . PHE B 1 119 ? -1.367 -15.359 5.52 1 88.31 119 PHE B CA 1
ATOM 2160 C C . PHE B 1 119 ? -2.576 -14.43 5.457 1 88.31 119 PHE B C 1
ATOM 2162 O O . PHE B 1 119 ? -2.428 -13.211 5.387 1 88.31 119 PHE B O 1
ATOM 2169 N N . TYR B 1 120 ? -3.725 -14.984 5.578 1 86.56 120 TYR B N 1
ATOM 2170 C CA . TYR B 1 120 ? -4.949 -14.195 5.477 1 86.56 120 TYR B CA 1
ATOM 2171 C C . TYR B 1 120 ? -5.168 -13.359 6.734 1 86.56 120 TYR B C 1
ATOM 2173 O O . TYR B 1 120 ? -5.695 -12.25 6.664 1 86.56 120 TYR B O 1
ATOM 2181 N N . GLY B 1 121 ? -4.793 -13.984 7.793 1 89.12 121 GLY B N 1
ATOM 2182 C CA . GLY B 1 121 ? -4.867 -13.211 9.023 1 89.12 121 GLY B CA 1
ATOM 2183 C C . GLY B 1 121 ? -4.051 -11.93 8.969 1 89.12 121 GLY B C 1
ATOM 2184 O O . GLY B 1 121 ? -4.527 -10.875 9.375 1 89.12 121 GLY B O 1
ATOM 2185 N N . LEU B 1 122 ? -2.918 -12.023 8.469 1 91.5 122 LEU B N 1
ATOM 2186 C CA . LEU B 1 122 ? -2.045 -10.859 8.352 1 91.5 122 LEU B CA 1
ATOM 2187 C C . LEU B 1 122 ? -2.588 -9.867 7.324 1 91.5 122 LEU B C 1
ATOM 2189 O O . LEU B 1 122 ? -2.703 -8.672 7.609 1 91.5 122 LEU B O 1
ATOM 2193 N N . SER B 1 123 ? -2.875 -10.375 6.176 1 91.5 123 SER B N 1
ATOM 2194 C CA . SER B 1 123 ? -3.314 -9.508 5.09 1 91.5 123 SER B CA 1
ATOM 2195 C C . SER B 1 123 ? -4.625 -8.812 5.434 1 91.5 123 SER B C 1
ATOM 2197 O O . SER B 1 123 ? -4.699 -7.578 5.438 1 91.5 123 SER B O 1
ATOM 2199 N N . ILE B 1 124 ? -5.574 -9.609 5.867 1 90.56 124 ILE B N 1
ATOM 2200 C CA . ILE B 1 124 ? -6.891 -9.055 6.18 1 90.56 124 ILE B CA 1
ATOM 2201 C C . ILE B 1 124 ? -6.812 -8.234 7.469 1 90.56 124 ILE B C 1
ATOM 2203 O O . ILE B 1 124 ? -7.453 -7.191 7.586 1 90.56 124 ILE B O 1
ATOM 2207 N N . GLY B 1 125 ? -6.051 -8.734 8.359 1 93.75 125 GLY B N 1
ATOM 2208 C CA . GLY B 1 125 ? -5.891 -8 9.602 1 93.75 125 GLY B CA 1
ATOM 2209 C C . GLY B 1 125 ? -5.371 -6.59 9.406 1 93.75 125 GLY B C 1
ATOM 2210 O O . GLY B 1 125 ? -5.934 -5.637 9.945 1 93.75 125 GLY B O 1
ATOM 2211 N N . ILE B 1 126 ? -4.352 -6.43 8.648 1 95.69 126 ILE B N 1
ATOM 2212 C CA . ILE B 1 126 ? -3.777 -5.113 8.391 1 95.69 126 ILE B CA 1
ATOM 2213 C C . ILE B 1 126 ? -4.773 -4.266 7.598 1 95.69 126 ILE B C 1
ATOM 2215 O O . ILE B 1 126 ? -4.918 -3.068 7.855 1 95.69 126 ILE B O 1
ATOM 2219 N N . GLU B 1 127 ? -5.473 -4.883 6.645 1 95.44 127 GLU B N 1
ATOM 2220 C CA . GLU B 1 127 ? -6.477 -4.168 5.863 1 95.44 127 GLU B CA 1
ATOM 2221 C C . GLU B 1 127 ? -7.574 -3.598 6.758 1 95.44 127 GLU B C 1
ATOM 2223 O O . GLU B 1 127 ? -7.941 -2.428 6.633 1 95.44 127 GLU B O 1
ATOM 2228 N N . VAL B 1 128 ? -8.023 -4.43 7.637 1 94.94 128 VAL B N 1
ATOM 2229 C CA . VAL B 1 128 ? -9.102 -4 8.516 1 94.94 128 VAL B CA 1
ATOM 2230 C C . VAL B 1 128 ? -8.602 -2.902 9.453 1 94.94 128 VAL B C 1
ATOM 2232 O O . VAL B 1 128 ? -9.336 -1.964 9.773 1 94.94 128 VAL B O 1
ATOM 2235 N N . LEU B 1 129 ? -7.359 -2.994 9.859 1 96.19 129 LEU B N 1
ATOM 2236 C CA . LEU B 1 129 ? -6.777 -1.947 10.688 1 96.19 129 LEU B CA 1
ATOM 2237 C C . LEU B 1 129 ? -6.734 -0.619 9.938 1 96.19 129 LEU B C 1
ATOM 2239 O O . LEU B 1 129 ? -7.027 0.432 10.516 1 96.19 129 LEU B O 1
ATOM 2243 N N . LEU B 1 130 ? -6.359 -0.681 8.719 1 96.94 130 LEU B N 1
ATOM 2244 C CA . LEU B 1 130 ? -6.336 0.519 7.887 1 96.94 130 LEU B CA 1
ATOM 2245 C C . LEU B 1 130 ? -7.738 1.098 7.727 1 96.94 130 LEU B C 1
ATOM 2247 O O . LEU B 1 130 ? -7.93 2.311 7.832 1 96.94 130 LEU B O 1
ATOM 2251 N N . LEU B 1 131 ? -8.703 0.212 7.469 1 97.5 131 LEU B N 1
ATOM 2252 C CA . LEU B 1 131 ? -10.086 0.657 7.32 1 97.5 131 LEU B CA 1
ATOM 2253 C C . LEU B 1 131 ? -10.609 1.252 8.625 1 97.5 131 LEU B C 1
ATOM 2255 O O . LEU B 1 131 ? -11.344 2.242 8.609 1 97.5 131 LEU B O 1
ATOM 2259 N N . ALA B 1 132 ? -10.242 0.63 9.727 1 96.69 132 ALA B N 1
ATOM 2260 C CA . ALA B 1 132 ? -10.602 1.191 11.031 1 96.69 132 ALA B CA 1
ATOM 2261 C C . ALA B 1 132 ? -10.016 2.588 11.203 1 96.69 132 ALA B C 1
ATOM 2263 O O . ALA B 1 132 ? -10.672 3.482 11.75 1 96.69 132 ALA B O 1
ATOM 2264 N N . PHE B 1 133 ? -8.812 2.748 10.82 1 96.88 133 PHE B N 1
ATOM 2265 C CA . PHE B 1 133 ? -8.18 4.062 10.867 1 96.88 133 PHE B CA 1
ATOM 2266 C C . PHE B 1 133 ? -8.969 5.07 10.039 1 96.88 133 PHE B C 1
ATOM 2268 O O . PHE B 1 133 ? -9.188 6.203 10.469 1 96.88 133 PHE B O 1
ATOM 2275 N N . ILE B 1 134 ? -9.344 4.715 8.82 1 97.12 134 ILE B N 1
ATOM 2276 C CA . ILE B 1 134 ? -10.125 5.578 7.938 1 97.12 134 ILE B CA 1
ATOM 2277 C C . ILE B 1 134 ? -11.438 5.957 8.617 1 97.12 134 ILE B C 1
ATOM 2279 O O . ILE B 1 134 ? -11.82 7.133 8.633 1 97.12 134 ILE B O 1
ATOM 2283 N N . LEU B 1 135 ? -12.109 4.988 9.211 1 97.06 135 LEU B N 1
ATOM 2284 C CA . LEU B 1 135 ? -13.367 5.227 9.898 1 97.06 135 LEU B CA 1
ATOM 2285 C C . LEU B 1 135 ? -13.18 6.199 11.062 1 97.06 135 LEU B C 1
ATOM 2287 O O . LEU B 1 135 ? -13.969 7.133 11.227 1 97.06 135 LEU B O 1
ATOM 2291 N N . ARG B 1 136 ? -12.195 5.984 11.805 1 96.19 136 ARG B N 1
ATOM 2292 C CA . ARG B 1 136 ? -11.93 6.844 12.953 1 96.19 136 ARG B CA 1
ATOM 2293 C C . ARG B 1 136 ? -11.609 8.266 12.508 1 96.19 136 ARG B C 1
ATOM 2295 O O . ARG B 1 136 ? -12.094 9.227 13.109 1 96.19 136 ARG B O 1
ATOM 2302 N N . SER B 1 137 ? -10.773 8.375 11.508 1 95 137 SER B N 1
ATOM 2303 C CA . SER B 1 137 ? -10.375 9.68 10.992 1 95 137 SER B CA 1
ATOM 2304 C C . SER B 1 137 ? -11.57 10.445 10.438 1 95 137 SER B C 1
ATOM 2306 O O . SER B 1 137 ? -11.703 11.648 10.664 1 95 137 SER B O 1
ATOM 2308 N N . ALA B 1 138 ? -12.398 9.711 9.719 1 94 138 ALA B N 1
ATOM 2309 C CA . ALA B 1 138 ? -13.586 10.344 9.141 1 94 138 ALA B CA 1
ATOM 2310 C C . ALA B 1 138 ? -14.609 10.68 10.227 1 94 138 ALA B C 1
ATOM 2312 O O . ALA B 1 138 ? -15.281 11.711 10.164 1 94 138 ALA B O 1
ATOM 2313 N N . TRP B 1 139 ? -14.75 9.859 11.195 1 92.5 139 TRP B N 1
ATOM 2314 C CA . TRP B 1 139 ? -15.711 10.047 12.281 1 92.5 139 TRP B CA 1
ATOM 2315 C C . TRP B 1 139 ? -15.336 11.258 13.133 1 92.5 139 TRP B C 1
ATOM 2317 O O . TRP B 1 139 ? -16.219 12.008 13.57 1 92.5 139 TRP B O 1
ATOM 2327 N N . LYS B 1 140 ? -14.016 11.469 13.359 1 90.5 140 LYS B N 1
ATOM 2328 C CA . LYS B 1 140 ? -13.531 12.539 14.227 1 90.5 140 LYS B CA 1
ATOM 2329 C C . LYS B 1 140 ? -13.438 13.859 13.461 1 90.5 140 LYS B C 1
ATOM 2331 O O . LYS B 1 140 ? -13.148 14.906 14.047 1 90.5 140 LYS B O 1
ATOM 2336 N N . TRP B 1 141 ? -13.625 13.766 12.234 1 83.5 141 TRP B N 1
ATOM 2337 C CA . TRP B 1 141 ? -13.602 14.953 11.391 1 83.5 141 TRP B CA 1
ATOM 2338 C C . TRP B 1 141 ? -14.648 15.969 11.852 1 83.5 141 TRP B C 1
ATOM 2340 O O . TRP B 1 141 ? -15.844 15.68 11.844 1 83.5 141 TRP B O 1
ATOM 2350 N N . PRO B 1 142 ? -14.102 17.172 12.609 1 75.62 142 PRO B N 1
ATOM 2351 C CA . PRO B 1 142 ? -15.047 18.125 13.188 1 75.62 142 PRO B CA 1
ATOM 2352 C C . PRO B 1 142 ? -16.078 18.625 12.172 1 75.62 142 PRO B C 1
ATOM 2354 O O . PRO B 1 142 ? -15.758 18.797 10.992 1 75.62 142 PRO B O 1
ATOM 2357 N N . ARG B 1 143 ? -17.266 18.516 12.469 1 64.44 143 ARG B N 1
ATOM 2358 C CA . ARG B 1 143 ? -18.375 19 11.664 1 64.44 143 ARG B CA 1
ATOM 2359 C C . ARG B 1 143 ? -18.391 20.531 11.625 1 64.44 143 ARG B C 1
ATOM 2361 O O . ARG B 1 143 ? -18.656 21.172 12.641 1 64.44 143 ARG B O 1
ATOM 2368 N N . THR B 1 144 ? -17.188 21.172 11.508 1 54.56 144 THR B N 1
ATOM 2369 C CA . THR B 1 144 ? -17.406 22.609 11.594 1 54.56 144 THR B CA 1
ATOM 2370 C C . THR B 1 144 ? -18.625 23.016 10.766 1 54.56 144 THR B C 1
ATOM 2372 O O . THR B 1 144 ? -18.672 22.766 9.555 1 54.56 144 THR B O 1
ATOM 2375 N N . PRO B 1 145 ? -19.625 23.297 11.391 1 48.94 145 PRO B N 1
ATOM 2376 C CA . PRO B 1 145 ? -20.766 23.859 10.656 1 48.94 145 PRO B CA 1
ATOM 2377 C C . PRO B 1 145 ? -20.359 24.969 9.703 1 48.94 145 PRO B C 1
ATOM 2379 O O . PRO B 1 145 ? -19.453 25.75 10.016 1 48.94 145 PRO B O 1
ATOM 2382 N N . ALA B 1 146 ? -20.203 24.656 8.398 1 46.34 146 ALA B N 1
ATOM 2383 C CA . ALA B 1 146 ? -20.094 25.828 7.535 1 46.34 146 ALA B CA 1
ATOM 2384 C C . ALA B 1 146 ? -20.688 27.062 8.211 1 46.34 146 ALA B C 1
ATOM 2386 O O . ALA B 1 146 ? -21.859 27.078 8.57 1 46.34 146 ALA B O 1
ATOM 2387 N N . VAL B 1 147 ? -20.031 27.656 9.102 1 46.34 147 VAL B N 1
ATOM 2388 C CA . VAL B 1 147 ? -20.625 28.922 9.5 1 46.34 147 VAL B CA 1
ATOM 2389 C C . VAL B 1 147 ? -21.25 29.609 8.289 1 46.34 147 VAL B C 1
ATOM 2391 O O . VAL B 1 147 ? -20.578 29.875 7.301 1 46.34 147 VAL B O 1
ATOM 2394 N N . PRO B 1 148 ? -22.484 29.5 8.078 1 43.75 148 PRO B N 1
ATOM 2395 C CA . PRO B 1 148 ? -23.062 30.25 6.969 1 43.75 148 PRO B CA 1
ATOM 2396 C C . PRO B 1 148 ? -22.484 31.672 6.859 1 43.75 148 PRO B C 1
ATOM 2398 O O . PRO B 1 148 ? -22.281 32.344 7.875 1 43.75 148 PRO B O 1
ATOM 2401 N N . ALA B 1 149 ? -21.5 31.891 5.953 1 43.44 149 ALA B N 1
ATOM 2402 C CA . ALA B 1 149 ? -21.172 33.312 5.762 1 43.44 149 ALA B CA 1
ATOM 2403 C C . ALA B 1 149 ? -22.359 34.188 6.117 1 43.44 149 ALA B C 1
ATOM 2405 O O . ALA B 1 149 ? -23.453 34.031 5.57 1 43.44 149 ALA B O 1
ATOM 2406 N N . GLY B 1 150 ? -22.609 34.5 7.305 1 43.19 150 GLY B N 1
ATOM 2407 C CA . GLY B 1 150 ? -23.641 35.5 7.602 1 43.19 150 GLY B CA 1
ATOM 2408 C C . GLY B 1 150 ? -23.797 36.531 6.504 1 43.19 150 GLY B C 1
ATOM 2409 O O . GLY B 1 150 ? -22.812 36.938 5.883 1 43.19 150 GLY B O 1
ATOM 2410 N N . THR B 1 151 ? -24.828 36.5 5.699 1 45.31 151 THR B N 1
ATOM 2411 C CA . THR B 1 151 ? -25.188 37.594 4.789 1 45.31 151 THR B CA 1
ATOM 2412 C C . THR B 1 151 ? -24.906 38.938 5.422 1 45.31 151 THR B C 1
ATOM 2414 O O . THR B 1 151 ? -25.438 39.25 6.484 1 45.31 151 THR B O 1
ATOM 2417 N N . ALA B 1 152 ? -23.672 39.406 5.496 1 46.5 152 ALA B N 1
ATOM 2418 C CA . ALA B 1 152 ? -23.453 40.812 5.793 1 46.5 152 ALA B CA 1
ATOM 2419 C C . ALA B 1 152 ? -24.625 41.656 5.281 1 46.5 152 ALA B C 1
ATOM 2421 O O . ALA B 1 152 ? -24.797 41.812 4.07 1 46.5 152 ALA B O 1
ATOM 2422 N N . THR B 1 153 ? -25.875 41.469 5.719 1 44.34 153 THR B N 1
ATOM 2423 C CA . THR B 1 153 ? -26.875 42.5 5.449 1 44.34 153 THR B CA 1
ATOM 2424 C C . THR B 1 153 ? -26.312 43.906 5.688 1 44.34 153 THR B C 1
ATOM 2426 O O . THR B 1 153 ? -25.953 44.25 6.816 1 44.34 153 THR B O 1
ATOM 2429 N N . THR B 1 154 ? -25.406 44.438 4.797 1 44.72 154 THR B N 1
ATOM 2430 C CA . THR B 1 154 ? -25.203 45.875 4.734 1 44.72 154 THR B CA 1
ATOM 2431 C C . THR B 1 154 ? -26.5 46.625 5.016 1 44.72 154 THR B C 1
ATOM 2433 O O . THR B 1 154 ? -27.422 46.562 4.215 1 44.72 154 THR B O 1
ATOM 2436 N N . ASP B 1 155 ? -27.094 46.5 6.141 1 42.62 155 ASP B N 1
ATOM 2437 C CA . ASP B 1 155 ? -28.062 47.531 6.484 1 42.62 155 ASP B CA 1
ATOM 2438 C C . ASP B 1 155 ? -27.5 48.938 6.188 1 42.62 155 ASP B C 1
ATOM 2440 O O . ASP B 1 155 ? -26.609 49.406 6.895 1 42.62 155 ASP B O 1
ATOM 2444 N N . ARG B 1 156 ? -27.172 49.219 4.902 1 43.84 156 ARG B N 1
ATOM 2445 C CA . ARG B 1 156 ? -27.047 50.594 4.465 1 43.84 156 ARG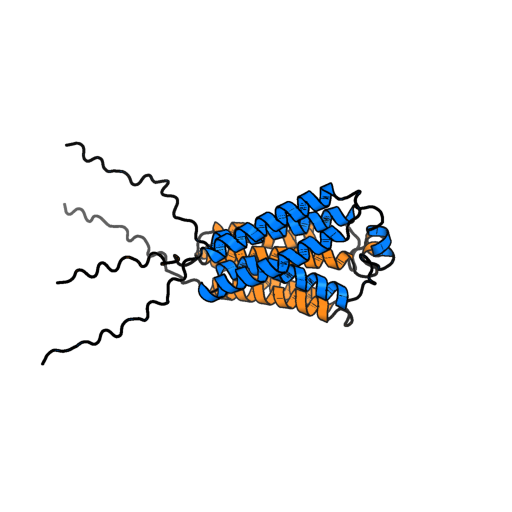 B CA 1
ATOM 2446 C C . ARG B 1 156 ? -28.156 51.469 5.043 1 43.84 156 ARG B C 1
ATOM 2448 O O . ARG B 1 156 ? -29.344 51.219 4.766 1 43.84 156 ARG B O 1
ATOM 2455 N N . ARG B 1 157 ? -28.094 51.938 6.246 1 40.91 157 ARG B N 1
ATOM 2456 C CA . ARG B 1 157 ? -28.844 53.094 6.762 1 40.91 157 ARG B CA 1
ATOM 2457 C C . ARG B 1 157 ? -29.078 54.125 5.668 1 40.91 157 ARG B C 1
ATOM 2459 O O . ARG B 1 157 ? -28.109 54.688 5.125 1 40.91 157 ARG B O 1
ATOM 2466 N N . GLN B 1 158 ? -30.172 54.094 4.918 1 32.59 158 GLN B N 1
ATOM 2467 C CA . GLN B 1 158 ? -30.75 55.344 4.41 1 32.59 158 GLN B CA 1
ATOM 2468 C C . GLN B 1 158 ? -31.031 56.312 5.547 1 32.59 158 GLN B C 1
ATOM 2470 O O . GLN B 1 158 ? -31.453 55.906 6.637 1 32.59 158 GLN B O 1
#

Solvent-accessible surface area (backbone atoms only — not comparable to full-atom values): 17943 Å² total; per-residue (Å²): 134,80,78,72,72,75,62,71,64,81,81,65,74,71,82,77,55,70,36,56,53,44,17,50,46,38,47,52,47,48,54,52,50,51,50,52,58,56,56,51,55,72,40,88,63,41,58,61,31,39,75,73,39,30,51,97,94,37,71,65,41,50,66,54,54,32,52,53,47,55,63,54,43,50,54,27,44,40,18,26,42,36,51,65,46,58,68,71,61,31,34,52,49,48,40,52,54,39,59,57,46,46,60,55,48,50,54,62,46,69,73,47,57,75,90,46,40,66,61,41,46,51,54,43,48,53,46,46,51,48,37,49,50,46,38,51,55,37,69,65,48,77,75,62,65,76,67,69,78,71,76,76,71,76,73,73,80,127,133,80,76,72,71,74,62,72,59,78,68,62,67,70,80,72,54,68,36,57,40,43,18,25,36,34,46,20,48,48,48,45,49,52,48,52,59,55,54,51,56,58,40,89,62,42,54,62,32,48,75,72,41,29,51,96,93,37,71,67,41,74,66,56,53,50,52,55,47,54,62,55,46,50,54,59,48,41,28,58,43,36,65,66,45,58,68,72,62,33,31,52,50,47,40,53,53,37,59,56,47,46,59,57,47,50,56,63,46,69,74,49,56,74,79,42,41,64,38,39,46,50,56,42,47,53,48,46,51,48,34,49,50,44,36,51,55,35,69,65,49,76,77,67,67,75,68,67,76,68,76,77,72,75,74,71,80,124